Protein AF-A0A8H4NNZ1-F1 (afdb_monomer_lite)

InterPro domains:
  IPR060487 Spore killer, N-terminal domain [PF27653] (53-178)

Foldseek 3Di:
DVVVVVVVVVVVVVVVVVVVVVVVVVVVVVVVVVVVVVVVVVVVVCQQAFFAFPVRLLVLLVPQQVVLAAADDPPVQADPDDDDDCVLEPDPPDDDDPVCVVVVVCVLVVLCVVQDPRPDRDHGGSNVSNVNSVVLNVDHHRDPVNVVVSCCSRPVVSQQRVQCVQCVGVSSCVVVVQANHKDFDQDPVVVPVVDPDDPDDPPNPYPSDRWIWRAHPDPDRDTDTPD

Structure (mmCIF, N/CA/C/O backbone):
data_AF-A0A8H4NNZ1-F1
#
_entry.id   AF-A0A8H4NNZ1-F1
#
loop_
_atom_site.group_PDB
_atom_site.id
_atom_site.type_symbol
_atom_site.label_atom_id
_atom_site.label_alt_id
_atom_site.label_comp_id
_atom_site.label_asym_id
_atom_site.label_entity_id
_atom_site.label_seq_id
_atom_site.pdbx_PDB_ins_code
_atom_site.Cartn_x
_atom_site.Cartn_y
_atom_site.Cartn_z
_atom_site.occupancy
_atom_site.B_iso_or_equiv
_atom_site.auth_seq_id
_atom_site.auth_comp_id
_atom_site.auth_asym_id
_atom_site.auth_atom_id
_atom_site.pdbx_PDB_model_num
ATOM 1 N N . MET A 1 1 ? -44.388 11.671 68.542 1.00 62.34 1 MET A N 1
ATOM 2 C CA . MET A 1 1 ? -43.005 11.133 68.581 1.00 62.34 1 MET A CA 1
ATOM 3 C C . MET A 1 1 ? -42.797 9.925 67.666 1.00 62.34 1 MET A C 1
ATOM 5 O O . MET A 1 1 ? -41.890 9.982 66.852 1.00 62.34 1 MET A O 1
ATOM 9 N N . ALA A 1 2 ? -43.616 8.864 67.729 1.00 74.56 2 ALA A N 1
ATOM 10 C CA . ALA A 1 2 ? -43.420 7.666 66.891 1.00 74.56 2 ALA A CA 1
ATOM 11 C C . ALA A 1 2 ? -43.618 7.892 65.373 1.00 74.56 2 ALA A C 1
ATOM 13 O O . ALA A 1 2 ? -42.898 7.308 64.572 1.00 74.56 2 ALA A O 1
ATOM 14 N N . GLN A 1 3 ? -44.560 8.755 64.972 1.00 76.25 3 GLN A N 1
ATOM 15 C CA . GLN A 1 3 ? -44.782 9.088 63.555 1.00 76.25 3 GLN A CA 1
ATOM 16 C C . GLN A 1 3 ? -43.653 9.936 62.952 1.00 76.25 3 GLN A C 1
ATOM 18 O O . GLN A 1 3 ? -43.267 9.691 61.819 1.00 76.25 3 GLN A O 1
ATOM 23 N N . LEU A 1 4 ? -43.083 10.867 63.726 1.00 81.50 4 LEU A N 1
ATOM 24 C CA . LEU A 1 4 ? -41.976 11.719 63.278 1.00 81.50 4 LEU A CA 1
ATOM 25 C C . LEU A 1 4 ? -40.718 10.883 62.977 1.00 81.50 4 LEU A C 1
ATOM 27 O O . LEU A 1 4 ? -40.159 10.993 61.895 1.00 81.50 4 LEU A O 1
ATOM 31 N N . LYS A 1 5 ? -40.372 9.945 63.874 1.00 84.94 5 LYS A N 1
ATOM 32 C CA . LYS A 1 5 ? -39.265 8.994 63.665 1.00 84.94 5 LYS A CA 1
ATOM 33 C C . LYS A 1 5 ? -39.445 8.119 62.421 1.00 84.94 5 LYS A C 1
ATOM 35 O O . LYS A 1 5 ? -38.474 7.812 61.746 1.00 84.94 5 LYS A O 1
ATOM 40 N N . ARG A 1 6 ? -40.685 7.716 62.114 1.00 88.00 6 ARG A N 1
ATOM 41 C CA . ARG A 1 6 ? -40.997 6.938 60.904 1.00 88.00 6 ARG A CA 1
ATOM 42 C C . ARG A 1 6 ? -40.810 7.744 59.622 1.00 88.00 6 ARG A C 1
ATOM 44 O O . ARG A 1 6 ? -40.398 7.159 58.631 1.00 88.00 6 ARG A O 1
ATOM 51 N N . MET A 1 7 ? -41.127 9.040 59.632 1.00 87.12 7 MET A N 1
ATOM 52 C CA . MET A 1 7 ? -40.908 9.906 58.468 1.00 87.12 7 MET A CA 1
ATOM 53 C C . MET A 1 7 ? -39.417 10.150 58.229 1.00 87.12 7 MET A C 1
ATOM 55 O O . MET A 1 7 ? -38.971 9.963 57.106 1.00 87.12 7 MET A O 1
ATOM 59 N N . GLU A 1 8 ? -38.645 10.456 59.276 1.00 89.62 8 GLU A N 1
ATOM 60 C CA . GLU A 1 8 ? -37.183 10.636 59.177 1.00 89.62 8 GLU A CA 1
ATOM 61 C C . GLU A 1 8 ? -36.482 9.372 58.648 1.00 89.62 8 GLU A C 1
ATOM 63 O O . GLU A 1 8 ? -35.567 9.439 57.829 1.00 89.62 8 GLU A O 1
ATOM 68 N N . GLU A 1 9 ? -36.927 8.190 59.085 1.00 90.50 9 GLU A N 1
ATOM 69 C CA . GLU A 1 9 ? -36.387 6.916 58.608 1.00 90.50 9 GLU A CA 1
ATOM 70 C C . GLU A 1 9 ? -36.751 6.637 57.140 1.00 90.50 9 GLU A C 1
ATOM 72 O O . GLU A 1 9 ? -35.919 6.127 56.388 1.00 90.50 9 GLU A O 1
ATOM 77 N N . LEU A 1 10 ? -37.961 7.015 56.713 1.00 92.62 10 LEU A N 1
ATOM 78 C CA . LEU A 1 10 ? -38.398 6.938 55.316 1.00 92.62 10 LEU A CA 1
ATOM 79 C C . LEU A 1 10 ? -37.613 7.893 54.415 1.00 92.62 10 LEU A C 1
ATOM 81 O O . LEU A 1 10 ? -37.194 7.480 53.338 1.00 92.62 10 LEU A O 1
ATOM 85 N N . GLU A 1 11 ? -37.386 9.133 54.852 1.00 91.94 11 GLU A N 1
ATOM 86 C CA . GLU A 1 11 ? -36.584 10.125 54.125 1.00 91.94 11 GLU A CA 1
ATOM 87 C C . GLU A 1 11 ? -35.143 9.646 53.943 1.00 91.94 11 GLU A C 1
ATOM 89 O O . GLU A 1 11 ? -34.623 9.682 52.828 1.00 91.94 11 GLU A O 1
ATOM 94 N N . ARG A 1 12 ? -34.526 9.095 54.998 1.00 93.19 12 ARG A N 1
ATOM 95 C CA . ARG A 1 12 ? -33.187 8.497 54.906 1.00 93.19 12 ARG A CA 1
ATOM 96 C C . ARG A 1 12 ? -33.148 7.350 53.894 1.00 93.19 12 ARG A C 1
ATOM 98 O O . ARG A 1 12 ? -32.236 7.290 53.075 1.00 93.19 12 ARG A O 1
ATOM 105 N N . LEU A 1 13 ? -34.134 6.450 53.927 1.00 94.94 13 LEU A N 1
ATOM 106 C CA . LEU A 1 13 ? -34.215 5.331 52.981 1.00 94.94 13 LEU A CA 1
ATOM 107 C C . LEU A 1 13 ? -34.396 5.802 51.533 1.00 94.94 13 LEU A C 1
ATOM 109 O O . LEU A 1 13 ? -33.832 5.195 50.622 1.00 94.94 13 LEU A O 1
ATOM 113 N N . LEU A 1 14 ? -35.165 6.872 51.319 1.00 94.31 14 LEU A N 1
ATOM 114 C CA . LEU A 1 14 ? -35.371 7.482 50.005 1.00 94.31 14 LEU A CA 1
ATOM 115 C C . LEU A 1 14 ? -34.070 8.089 49.476 1.00 94.31 14 LEU A C 1
ATOM 117 O O . LEU A 1 14 ? -33.679 7.795 48.351 1.00 94.31 14 LEU A O 1
ATOM 121 N N . GLN A 1 15 ? -33.352 8.833 50.318 1.00 94.25 15 GLN A N 1
ATOM 122 C CA . GLN A 1 15 ? -32.069 9.438 49.967 1.00 94.25 15 GLN A CA 1
ATOM 123 C C . GLN A 1 15 ? -30.987 8.382 49.680 1.00 94.25 15 GLN A C 1
ATOM 125 O O . GLN A 1 15 ? -30.232 8.503 48.719 1.00 94.25 15 GLN A O 1
ATOM 130 N N . GLU A 1 16 ? -30.932 7.300 50.462 1.00 94.75 16 GLU A N 1
ATOM 131 C CA . GLU A 1 16 ? -30.039 6.163 50.198 1.00 94.75 16 GLU A CA 1
ATOM 132 C C . GLU A 1 16 ? -30.413 5.402 48.916 1.00 94.75 16 GLU A C 1
ATOM 134 O O . GLU A 1 16 ? -29.547 4.818 48.261 1.00 94.75 16 GLU A O 1
ATOM 139 N N . ALA A 1 17 ? -31.698 5.341 48.561 1.00 94.00 17 ALA A N 1
ATOM 140 C CA . ALA A 1 17 ? -32.145 4.738 47.309 1.00 94.00 17 ALA A CA 1
ATOM 141 C C . ALA A 1 17 ? -31.792 5.616 46.100 1.00 94.00 17 ALA A C 1
ATOM 143 O O . ALA A 1 17 ? -31.314 5.084 45.100 1.00 94.00 17 ALA A O 1
ATOM 144 N N . GLU A 1 18 ? -31.966 6.934 46.211 1.00 95.38 18 GLU A N 1
ATOM 145 C CA . GLU A 1 18 ? -31.607 7.913 45.180 1.00 95.38 18 GLU A CA 1
ATOM 146 C C . GLU A 1 18 ? -30.095 7.932 44.941 1.00 95.38 18 GLU A C 1
ATOM 148 O O . GLU A 1 18 ? -29.649 7.732 43.816 1.00 95.38 18 GLU A O 1
ATOM 153 N N . GLN A 1 19 ? -29.295 7.997 46.008 1.00 95.00 19 GLN A N 1
ATOM 154 C CA . GLN A 1 19 ? -27.837 7.923 45.909 1.00 95.00 19 GLN A CA 1
ATOM 155 C C . GLN A 1 19 ? -27.373 6.620 45.241 1.00 95.00 19 GLN A C 1
ATOM 157 O O . GLN A 1 19 ? -26.496 6.636 44.379 1.00 95.00 19 GLN A O 1
ATOM 162 N N . ARG A 1 20 ? -27.985 5.478 45.589 1.00 95.38 20 ARG A N 1
ATOM 163 C CA . ARG A 1 20 ? -27.682 4.195 44.935 1.00 95.38 20 ARG A CA 1
ATOM 164 C C . ARG A 1 20 ? -28.091 4.176 43.465 1.00 95.38 20 ARG A C 1
ATOM 166 O O . ARG A 1 20 ? -27.389 3.559 42.668 1.00 95.38 20 ARG A O 1
ATOM 173 N N . ALA A 1 21 ? -29.206 4.810 43.107 1.00 95.19 21 ALA A N 1
ATOM 174 C CA . ALA A 1 21 ? -29.643 4.921 41.721 1.00 95.19 21 ALA A CA 1
ATOM 175 C C . ALA A 1 21 ? -28.675 5.791 40.904 1.00 95.19 21 ALA A C 1
ATOM 177 O O . ALA A 1 21 ? -28.249 5.366 39.831 1.00 95.19 21 ALA A O 1
ATOM 178 N N . ASP A 1 22 ? -28.250 6.932 41.447 1.00 95.94 22 ASP A N 1
ATOM 179 C CA . ASP A 1 22 ? -27.272 7.828 40.825 1.00 95.94 22 ASP A CA 1
ATOM 180 C C . ASP A 1 22 ? -25.898 7.169 40.673 1.00 95.94 22 ASP A C 1
ATOM 182 O O . ASP A 1 22 ? -25.243 7.294 39.636 1.00 95.94 22 ASP A O 1
ATOM 186 N N . ASP A 1 23 ? -25.445 6.429 41.686 1.00 95.88 23 ASP A N 1
ATOM 187 C CA . ASP A 1 23 ? -24.186 5.686 41.629 1.00 95.88 23 ASP A CA 1
ATOM 188 C C . ASP A 1 23 ? -24.254 4.536 40.617 1.00 95.88 23 ASP A C 1
ATOM 190 O O . ASP A 1 23 ? -23.310 4.337 39.849 1.00 95.88 23 ASP A O 1
ATOM 194 N N . ALA A 1 24 ? -25.382 3.822 40.549 1.00 96.00 24 ALA A N 1
ATOM 195 C CA . ALA A 1 24 ? -25.611 2.788 39.543 1.00 96.00 24 ALA A CA 1
ATOM 196 C C . ALA A 1 24 ? -25.691 3.370 38.122 1.00 96.00 24 ALA A C 1
ATOM 198 O O . ALA A 1 24 ? -25.200 2.752 37.175 1.00 96.00 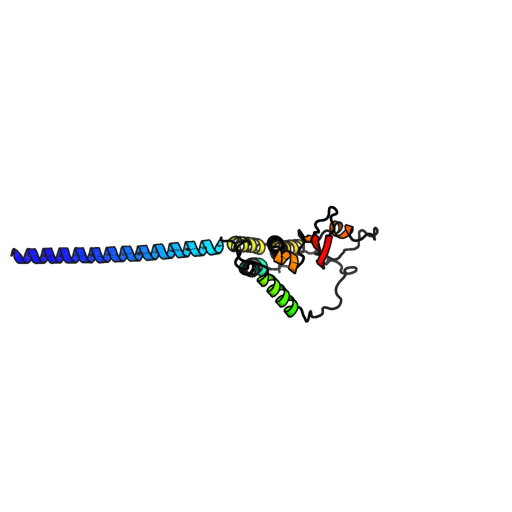24 ALA A O 1
ATOM 199 N N . GLU A 1 25 ? -26.276 4.555 37.947 1.00 96.00 25 GLU A N 1
ATOM 200 C CA . GLU A 1 25 ? -26.326 5.231 36.651 1.00 96.00 25 GLU A CA 1
ATOM 201 C C . GLU A 1 25 ? -24.945 5.724 36.219 1.00 96.00 25 GLU A C 1
ATOM 203 O O . GLU A 1 25 ? -24.513 5.443 35.100 1.00 96.00 25 GLU A O 1
ATOM 208 N N . ARG A 1 26 ? -24.185 6.347 37.129 1.00 96.12 26 ARG A N 1
ATOM 209 C CA . ARG A 1 26 ? -22.787 6.727 36.880 1.00 96.12 26 ARG A CA 1
ATOM 210 C C . ARG A 1 26 ? -21.917 5.521 36.545 1.00 96.12 26 ARG A C 1
ATOM 212 O O . ARG A 1 26 ? -21.098 5.600 35.629 1.00 96.12 26 ARG A O 1
ATOM 219 N N . ALA A 1 27 ? -22.085 4.403 37.250 1.00 96.25 27 ALA A N 1
ATOM 220 C CA . ALA A 1 27 ? -21.366 3.167 36.958 1.00 96.25 27 ALA A CA 1
ATOM 221 C C . ALA A 1 27 ? -21.691 2.652 35.548 1.00 96.25 27 ALA A C 1
ATOM 223 O O . ALA A 1 27 ? -20.768 2.398 34.773 1.00 96.25 27 ALA A O 1
ATOM 224 N N . ARG A 1 28 ? -22.979 2.599 35.177 1.00 95.94 28 ARG A N 1
ATOM 225 C CA . ARG A 1 28 ? -23.428 2.193 33.834 1.00 95.94 28 ARG A CA 1
ATOM 226 C C . ARG A 1 28 ? -22.914 3.124 32.738 1.00 95.94 28 ARG A C 1
ATOM 228 O O . ARG A 1 28 ? -22.474 2.651 31.692 1.00 95.94 28 ARG A O 1
ATOM 235 N N . GLN A 1 29 ? -22.922 4.437 32.961 1.00 96.31 29 GLN A N 1
ATOM 236 C CA . GLN A 1 29 ? -22.398 5.403 31.995 1.00 96.31 29 GLN A CA 1
ATOM 237 C C . GLN A 1 29 ? -20.880 5.263 31.815 1.00 96.31 29 GLN A C 1
ATOM 239 O O . GLN A 1 29 ? -20.388 5.273 30.686 1.00 96.31 29 GLN A O 1
ATOM 244 N N . ASN A 1 30 ? -20.137 5.080 32.908 1.00 96.56 30 ASN A N 1
ATOM 245 C CA . ASN A 1 30 ? -18.695 4.838 32.857 1.00 96.56 30 ASN A CA 1
ATOM 246 C C . ASN A 1 30 ? -18.355 3.521 32.149 1.00 96.56 30 ASN A C 1
ATOM 248 O O . ASN A 1 30 ? -17.378 3.466 31.403 1.00 96.56 30 ASN A O 1
ATOM 252 N N . GLU A 1 31 ? -19.147 2.471 32.366 1.00 96.50 31 GLU A N 1
ATOM 253 C CA . GLU A 1 31 ? -18.990 1.185 31.688 1.00 96.50 31 GLU A CA 1
ATOM 254 C C . GLU A 1 31 ? -19.243 1.309 30.182 1.00 96.50 31 GLU A C 1
ATOM 256 O O . GLU A 1 31 ? -18.395 0.893 29.395 1.00 96.50 31 GLU A O 1
ATOM 261 N N . ARG A 1 32 ? -20.327 1.983 29.770 1.00 96.50 32 ARG A N 1
ATOM 262 C CA . ARG A 1 32 ? -20.604 2.269 28.350 1.00 96.50 32 ARG A CA 1
ATOM 263 C C . ARG A 1 32 ? -19.465 3.035 27.685 1.00 96.50 32 ARG A C 1
ATOM 265 O O . ARG A 1 32 ? -18.983 2.612 26.643 1.00 96.50 32 ARG A O 1
ATOM 272 N N . GLN A 1 33 ? -18.965 4.098 28.318 1.00 96.81 33 GLN A N 1
ATOM 273 C CA . GLN A 1 33 ? -17.831 4.856 27.776 1.00 96.81 33 GLN A CA 1
ATOM 274 C C . GLN A 1 33 ? -16.554 4.016 27.657 1.00 96.81 33 GLN A C 1
ATOM 276 O O . GLN A 1 33 ? -15.746 4.241 26.757 1.00 96.81 33 GLN A O 1
ATOM 281 N N . ARG A 1 34 ? -16.318 3.079 28.583 1.00 96.38 34 ARG A N 1
ATOM 282 C CA . ARG A 1 34 ? -15.171 2.164 28.496 1.00 96.38 34 ARG A CA 1
ATOM 283 C C . ARG A 1 34 ? -15.343 1.187 27.339 1.00 96.38 34 ARG A C 1
ATOM 285 O O . ARG A 1 34 ? -14.410 1.066 26.552 1.00 96.38 34 ARG A O 1
ATOM 292 N N . ALA A 1 35 ? -16.521 0.580 27.210 1.00 96.75 35 ALA A N 1
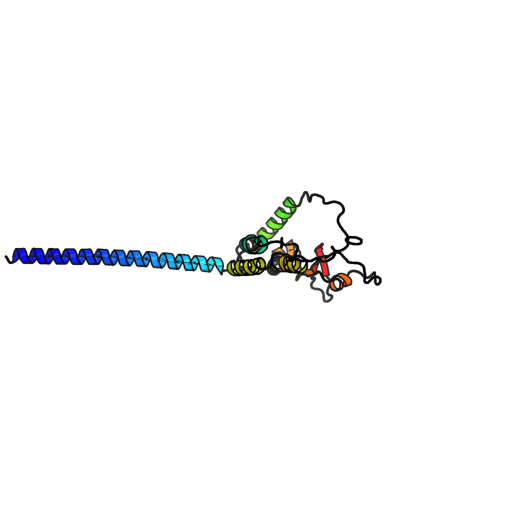ATOM 293 C CA . ALA A 1 35 ? -16.843 -0.334 26.121 1.00 96.75 35 ALA A CA 1
ATOM 294 C C . ALA A 1 35 ? -16.725 0.350 24.749 1.00 96.75 35 ALA A C 1
ATOM 296 O O . ALA A 1 35 ? -16.075 -0.184 23.859 1.00 96.75 35 ALA A O 1
ATOM 297 N N . GLU A 1 36 ? -17.245 1.572 24.599 1.00 96.94 36 GLU A N 1
ATOM 298 C CA . GLU A 1 36 ? -17.119 2.356 23.362 1.00 96.94 36 GLU A CA 1
ATOM 299 C C . GLU A 1 36 ? -15.655 2.651 23.011 1.00 96.94 36 GLU A C 1
ATOM 301 O O . GLU A 1 36 ? -15.244 2.492 21.864 1.00 96.94 36 GLU A O 1
ATOM 306 N N . ARG A 1 37 ? -14.832 3.050 23.991 1.00 96.75 37 ARG A N 1
ATOM 307 C CA . ARG A 1 37 ? -13.397 3.295 23.757 1.00 96.75 37 ARG A CA 1
ATOM 308 C C . ARG A 1 37 ? -12.649 2.022 23.387 1.00 96.75 37 ARG A C 1
ATOM 310 O O . ARG A 1 37 ? -11.712 2.081 22.595 1.00 96.75 37 ARG A O 1
ATOM 317 N N . GLU A 1 38 ? -13.002 0.899 23.998 1.00 96.56 38 GLU A N 1
ATOM 318 C CA . GLU A 1 38 ? -12.400 -0.394 23.691 1.00 96.56 38 GLU A CA 1
ATOM 319 C C . GLU A 1 38 ? -12.788 -0.859 22.288 1.00 96.56 38 GLU A C 1
ATOM 321 O O . GLU A 1 38 ? -11.907 -1.225 21.513 1.00 96.56 38 GLU A O 1
ATOM 326 N N . GLN A 1 39 ? -14.062 -0.719 21.918 1.00 96.56 39 GLN A N 1
ATOM 327 C CA . GLN A 1 39 ? -14.547 -0.999 20.572 1.00 96.56 39 GLN A CA 1
ATOM 328 C C . GLN A 1 39 ? -13.844 -0.124 19.526 1.00 96.56 39 GLN A C 1
ATOM 330 O O . GLN A 1 39 ? -13.292 -0.652 18.568 1.00 96.56 39 GLN A O 1
ATOM 335 N N . GLN A 1 40 ? -13.757 1.193 19.741 1.00 96.56 40 GLN A N 1
ATOM 336 C CA . GLN A 1 40 ? -13.045 2.097 18.827 1.00 96.56 40 GLN A CA 1
ATOM 337 C C . GLN A 1 40 ? -11.564 1.729 18.674 1.00 96.56 40 GLN A C 1
ATOM 339 O O . GLN A 1 40 ? -10.999 1.831 17.586 1.00 96.56 40 GLN A O 1
ATOM 344 N N . ARG A 1 41 ? -10.908 1.303 19.762 1.00 95.81 41 ARG A N 1
ATOM 345 C CA . ARG A 1 41 ? -9.516 0.831 19.706 1.00 95.81 41 ARG A CA 1
ATOM 346 C C . ARG A 1 41 ? -9.393 -0.471 18.924 1.00 95.81 41 ARG A C 1
ATOM 348 O O . ARG A 1 41 ? -8.433 -0.610 18.172 1.00 95.81 41 ARG A O 1
ATOM 355 N N . ALA A 1 42 ? -10.333 -1.395 19.106 1.00 96.12 42 ALA A N 1
ATOM 356 C CA . ALA A 1 42 ? -10.365 -2.653 18.375 1.00 96.12 42 ALA A CA 1
ATOM 357 C C . ALA A 1 42 ? -10.568 -2.411 16.872 1.00 96.12 42 ALA A C 1
ATOM 359 O O . ALA A 1 42 ? -9.759 -2.880 16.079 1.00 96.12 42 ALA A O 1
ATOM 360 N N . GLU A 1 43 ? -11.551 -1.590 16.494 1.00 95.81 43 GLU A N 1
ATOM 361 C CA . GLU A 1 43 ? -11.823 -1.211 15.100 1.00 95.81 43 GLU A CA 1
ATOM 362 C C . GLU A 1 43 ? -10.617 -0.505 14.456 1.00 95.81 43 GLU A C 1
ATOM 364 O O . GLU A 1 43 ? -10.220 -0.824 13.336 1.00 95.81 43 GLU A O 1
ATOM 369 N N . ALA A 1 44 ? -9.965 0.418 15.174 1.00 95.00 44 ALA A N 1
ATOM 370 C CA . ALA A 1 44 ? -8.773 1.100 14.671 1.00 95.00 44 ALA A CA 1
ATOM 371 C C . ALA A 1 44 ? -7.581 0.147 14.473 1.00 95.00 44 ALA A C 1
ATOM 373 O O . ALA A 1 44 ? -6.794 0.325 13.540 1.00 95.00 44 ALA A O 1
ATOM 374 N N . LEU A 1 45 ? -7.422 -0.848 15.348 1.00 95.38 45 LEU A N 1
ATOM 375 C CA . LEU A 1 45 ? -6.375 -1.858 15.218 1.00 95.38 45 LEU A CA 1
ATOM 376 C C . LEU A 1 45 ? -6.676 -2.820 14.064 1.00 95.38 45 LEU A C 1
ATOM 378 O O . LEU A 1 45 ? -5.770 -3.167 13.304 1.00 95.38 45 LEU A O 1
ATOM 382 N N . GLU A 1 46 ? -7.936 -3.214 13.904 1.00 95.56 46 GLU A N 1
ATOM 383 C CA . GLU A 1 46 ? -8.396 -4.023 12.779 1.00 95.56 46 GLU A CA 1
ATOM 384 C C . GLU A 1 46 ? -8.135 -3.301 11.454 1.00 95.56 46 GLU A C 1
ATOM 386 O O . GLU A 1 46 ? -7.515 -3.876 10.566 1.00 95.56 46 GLU A O 1
ATOM 391 N N . GLU A 1 47 ? -8.468 -2.013 11.344 1.00 93.94 47 GLU A N 1
ATOM 392 C CA . GLU A 1 47 ? -8.193 -1.206 10.148 1.00 93.94 47 GLU A CA 1
ATOM 393 C C . GLU A 1 47 ? -6.696 -1.149 9.797 1.00 93.94 47 GLU A C 1
ATOM 395 O O . GLU A 1 47 ? -6.320 -1.122 8.624 1.00 93.94 47 GLU A O 1
ATOM 400 N N . GLN A 1 48 ? -5.819 -1.138 10.805 1.00 95.56 48 GLN A N 1
ATOM 401 C CA . GLN A 1 48 ? -4.372 -1.121 10.587 1.00 95.56 48 GLN A CA 1
ATOM 402 C C . GLN A 1 48 ? -3.803 -2.480 10.172 1.00 95.56 48 GLN A C 1
ATOM 404 O O . GLN A 1 48 ? -2.800 -2.523 9.456 1.00 95.56 48 GLN A O 1
ATOM 409 N N . THR A 1 49 ? -4.399 -3.573 10.644 1.00 96.88 49 THR A N 1
ATOM 410 C CA . THR A 1 49 ? -3.826 -4.924 10.544 1.00 96.88 49 THR A CA 1
ATOM 411 C C . THR A 1 49 ? -4.505 -5.801 9.500 1.00 96.88 49 THR A C 1
ATOM 413 O O . THR A 1 49 ? -3.873 -6.735 8.997 1.00 96.88 49 THR A O 1
ATOM 416 N N . ARG A 1 50 ? -5.745 -5.485 9.115 1.00 97.25 50 ARG A N 1
ATOM 417 C CA . ARG A 1 50 ? -6.436 -6.157 8.017 1.00 97.25 50 ARG A CA 1
ATOM 418 C C . ARG A 1 50 ? -5.702 -5.922 6.691 1.00 97.25 50 ARG A C 1
ATOM 420 O O . ARG A 1 50 ? -5.149 -4.836 6.484 1.00 97.25 50 ARG A O 1
ATOM 427 N N . PRO A 1 51 ? -5.708 -6.900 5.775 1.00 98.12 51 PRO A N 1
ATOM 428 C CA . PRO A 1 51 ? -5.205 -6.696 4.425 1.00 98.12 51 PRO A CA 1
ATOM 429 C C . PRO A 1 51 ? -5.915 -5.538 3.712 1.00 98.12 51 PRO A C 1
ATOM 431 O O . PRO A 1 51 ? -7.083 -5.225 3.979 1.00 98.12 51 PRO A O 1
ATOM 434 N N . THR A 1 52 ? -5.203 -4.903 2.790 1.00 98.31 52 THR A N 1
ATOM 435 C CA . THR A 1 52 ? -5.716 -3.761 2.030 1.00 98.31 52 THR A CA 1
ATOM 436 C C . THR A 1 52 ? -6.311 -4.203 0.696 1.00 98.31 52 THR A C 1
ATOM 438 O O . THR A 1 52 ? -5.927 -5.226 0.123 1.00 98.31 52 THR A O 1
ATOM 441 N N . THR A 1 53 ? -7.287 -3.437 0.210 1.00 97.50 53 THR A N 1
ATOM 442 C CA . THR A 1 53 ? -7.717 -3.474 -1.199 1.00 97.50 53 THR A CA 1
ATOM 443 C C . THR A 1 53 ? -6.637 -2.892 -2.105 1.00 97.50 53 THR A C 1
ATOM 445 O O . THR A 1 53 ? -5.740 -2.203 -1.624 1.00 97.50 53 THR A O 1
ATOM 448 N N . LEU A 1 54 ? -6.736 -3.085 -3.425 1.00 96.56 54 LEU A N 1
ATOM 449 C CA . LEU A 1 54 ? -5.771 -2.512 -4.375 1.00 96.56 54 LEU A CA 1
ATOM 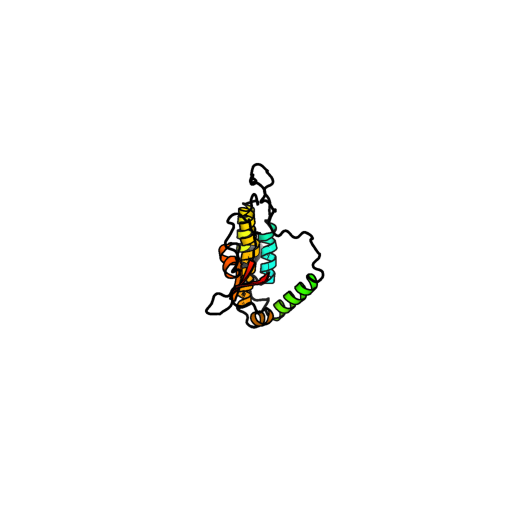450 C C . LEU A 1 54 ? -5.613 -0.990 -4.202 1.00 96.56 54 LEU A C 1
ATOM 452 O O . LEU A 1 54 ? -4.499 -0.471 -4.164 1.00 96.56 54 LEU A O 1
ATOM 456 N N . ASN A 1 55 ? -6.726 -0.269 -4.053 1.00 96.44 55 ASN A N 1
ATOM 457 C CA . ASN A 1 55 ? -6.708 1.189 -3.927 1.00 96.44 55 ASN A CA 1
ATOM 458 C C . ASN A 1 55 ? -6.132 1.641 -2.583 1.00 96.44 55 ASN A C 1
ATOM 460 O O . ASN A 1 55 ? -5.287 2.536 -2.540 1.00 96.44 55 ASN A O 1
ATOM 464 N N . GLU A 1 56 ? -6.554 1.009 -1.486 1.00 97.56 56 GLU A N 1
ATOM 465 C CA . GLU A 1 56 ? -5.980 1.280 -0.166 1.00 97.56 56 GLU A CA 1
ATOM 466 C C . GLU A 1 56 ? -4.482 0.963 -0.137 1.00 97.56 56 GLU A C 1
ATOM 468 O O . GLU A 1 56 ? -3.725 1.719 0.467 1.00 97.56 56 GLU A O 1
ATOM 473 N N . TYR A 1 57 ? -4.052 -0.107 -0.811 1.00 97.94 57 TYR A N 1
ATOM 474 C CA . TYR A 1 57 ? -2.658 -0.523 -0.894 1.00 97.94 57 TYR A CA 1
ATOM 475 C C . TYR A 1 57 ? -1.795 0.499 -1.626 1.00 97.94 57 TYR A C 1
ATOM 477 O O . TYR A 1 57 ? -0.777 0.931 -1.090 1.00 97.94 57 TYR A O 1
ATOM 485 N N . ILE A 1 58 ? -2.218 0.942 -2.816 1.00 96.69 58 ILE A N 1
ATOM 486 C CA . ILE A 1 58 ? -1.505 1.966 -3.596 1.00 96.69 58 ILE A CA 1
ATOM 487 C C . ILE A 1 58 ? -1.380 3.253 -2.771 1.00 96.69 58 ILE A C 1
ATOM 489 O O . ILE A 1 58 ? -0.286 3.801 -2.616 1.00 96.69 58 ILE A O 1
ATOM 493 N N . ILE A 1 59 ? -2.484 3.706 -2.167 1.00 97.69 59 ILE A N 1
ATOM 494 C CA . ILE A 1 59 ? -2.490 4.891 -1.299 1.00 97.69 59 ILE A CA 1
ATOM 495 C C . ILE A 1 59 ? -1.553 4.698 -0.099 1.00 97.69 59 ILE A C 1
ATOM 497 O O . ILE A 1 59 ? -0.800 5.612 0.250 1.00 97.69 59 ILE A O 1
ATOM 501 N N . ALA A 1 60 ? -1.577 3.528 0.540 1.00 98.00 60 ALA A N 1
ATOM 502 C CA . ALA A 1 60 ? -0.729 3.210 1.681 1.00 98.00 60 ALA A CA 1
ATOM 503 C C . ALA A 1 60 ? 0.760 3.147 1.298 1.00 98.00 60 ALA A C 1
ATOM 505 O O . ALA A 1 60 ? 1.581 3.691 2.037 1.00 98.00 60 ALA A O 1
ATOM 506 N N . CYS A 1 61 ? 1.116 2.586 0.139 1.00 98.06 61 CYS A N 1
ATOM 507 C CA . CYS A 1 61 ? 2.485 2.586 -0.381 1.00 98.06 61 CYS A CA 1
ATOM 508 C C . CYS A 1 61 ? 2.998 4.017 -0.567 1.00 98.06 61 CYS A C 1
ATOM 510 O O . CYS A 1 61 ? 4.066 4.367 -0.059 1.00 98.06 61 CYS A O 1
ATOM 512 N N . HIS A 1 62 ? 2.206 4.890 -1.196 1.00 97.12 62 HIS A N 1
ATOM 513 C CA . HIS A 1 62 ? 2.579 6.297 -1.347 1.00 97.12 62 HIS A CA 1
ATOM 514 C C . HIS A 1 62 ? 2.704 7.020 0.000 1.00 97.12 62 HIS A C 1
ATOM 516 O O . HIS A 1 62 ? 3.695 7.707 0.254 1.00 97.12 62 HIS A O 1
ATOM 522 N N . THR A 1 63 ? 1.714 6.850 0.878 1.00 97.69 63 THR A N 1
ATOM 523 C CA . THR A 1 63 ? 1.608 7.597 2.139 1.00 97.69 63 THR A CA 1
ATOM 524 C C . THR A 1 63 ? 2.664 7.171 3.149 1.00 97.69 63 THR A C 1
ATOM 526 O O . THR A 1 63 ? 3.260 8.025 3.808 1.00 97.69 63 THR A O 1
ATOM 529 N N . PHE A 1 64 ? 2.906 5.869 3.292 1.00 97.81 64 PHE A N 1
ATOM 530 C CA . PHE A 1 64 ? 3.768 5.340 4.343 1.00 97.81 64 PHE A CA 1
ATOM 531 C C . PHE A 1 64 ? 5.191 5.052 3.879 1.00 97.81 64 PHE A C 1
ATOM 533 O O . PHE A 1 64 ? 6.098 5.214 4.689 1.00 97.81 64 PHE A O 1
ATOM 540 N N . VAL A 1 65 ? 5.394 4.664 2.617 1.00 97.31 65 VAL A N 1
ATOM 541 C CA . VAL A 1 65 ? 6.687 4.174 2.116 1.00 97.31 65 VAL A CA 1
ATOM 542 C C . VAL A 1 65 ? 7.349 5.216 1.218 1.00 97.31 65 VAL A C 1
ATOM 544 O O . VAL A 1 65 ? 8.391 5.761 1.578 1.00 97.31 65 VAL A O 1
ATOM 547 N N . PHE A 1 66 ? 6.729 5.559 0.087 1.00 96.62 66 PHE A N 1
ATOM 548 C CA . PHE A 1 66 ? 7.335 6.449 -0.909 1.00 96.62 66 PHE A CA 1
ATOM 549 C C . PHE A 1 66 ? 7.555 7.873 -0.375 1.00 96.62 66 PHE A C 1
ATOM 551 O O . PHE A 1 66 ? 8.581 8.492 -0.646 1.00 96.62 66 PHE A O 1
ATOM 558 N N . SER A 1 67 ? 6.640 8.381 0.460 1.00 97.06 67 SER A N 1
ATOM 559 C CA . SER A 1 67 ? 6.771 9.698 1.108 1.00 97.06 67 SER A CA 1
ATOM 560 C C . SER A 1 67 ? 8.004 9.835 2.014 1.00 97.06 67 SER A C 1
ATOM 562 O O . SER A 1 67 ? 8.344 10.944 2.421 1.00 97.06 67 SER A O 1
ATOM 564 N N . LYS A 1 68 ? 8.673 8.721 2.348 1.00 96.75 68 LYS A N 1
ATOM 565 C CA . LYS A 1 68 ? 9.898 8.685 3.159 1.00 96.75 68 LYS A CA 1
ATOM 566 C C . LYS A 1 68 ? 11.169 8.875 2.339 1.00 96.75 68 LYS A C 1
ATOM 568 O O . LYS A 1 68 ? 12.257 8.771 2.902 1.00 96.75 68 LYS A O 1
ATOM 573 N N . PHE A 1 69 ? 11.047 9.163 1.042 1.00 95.94 69 PHE A N 1
ATOM 574 C CA . PHE A 1 69 ? 12.178 9.564 0.217 1.00 95.94 69 PHE A CA 1
ATOM 575 C C . PHE A 1 69 ? 12.875 10.779 0.836 1.00 95.94 69 PHE A C 1
ATOM 577 O O . PHE A 1 69 ? 12.284 11.846 1.000 1.00 95.94 69 PHE A O 1
ATOM 584 N N . SER A 1 70 ? 14.147 10.613 1.173 1.00 95.62 70 SER A N 1
ATOM 585 C CA . SER A 1 70 ? 14.991 11.681 1.699 1.00 95.62 70 SER A CA 1
ATOM 586 C C . SER A 1 70 ? 16.411 11.475 1.203 1.00 95.62 70 SER A C 1
ATOM 588 O O . SER A 1 70 ? 16.847 10.334 1.058 1.00 95.62 70 SER A O 1
ATOM 590 N N . ILE A 1 71 ? 17.115 12.568 0.937 1.00 94.12 71 ILE A N 1
ATOM 591 C CA . ILE A 1 71 ? 18.512 12.554 0.497 1.00 94.12 71 ILE A CA 1
ATOM 592 C C . ILE A 1 71 ? 19.423 12.989 1.643 1.00 94.12 71 ILE A C 1
ATOM 594 O O . ILE A 1 71 ? 19.030 13.816 2.467 1.00 94.12 71 ILE A O 1
ATOM 598 N N . GLU A 1 72 ? 20.638 12.451 1.686 1.00 93.69 72 GLU A N 1
ATOM 599 C CA . GLU A 1 72 ? 21.691 12.985 2.548 1.00 93.69 72 GLU A CA 1
ATOM 600 C C . GLU A 1 72 ? 22.134 14.354 2.017 1.00 93.69 72 GLU A C 1
ATOM 602 O O . GLU A 1 72 ? 22.362 14.535 0.820 1.00 93.69 72 GLU A O 1
ATOM 607 N N . THR A 1 73 ? 22.231 15.331 2.914 1.00 92.00 73 THR A N 1
ATOM 608 C CA . THR A 1 73 ? 22.551 16.722 2.566 1.00 92.00 73 THR A CA 1
ATOM 609 C C . THR A 1 73 ? 23.946 17.134 3.014 1.00 92.00 73 THR A C 1
ATOM 611 O O . THR A 1 73 ? 24.470 18.108 2.476 1.00 92.00 73 THR A O 1
ATOM 614 N N . ASP A 1 74 ? 24.571 16.405 3.946 1.00 90.56 74 ASP A N 1
ATOM 615 C CA . ASP A 1 74 ? 25.964 16.616 4.329 1.00 90.56 74 ASP A CA 1
ATOM 616 C C . ASP A 1 74 ? 26.904 16.011 3.268 1.00 90.56 74 ASP A C 1
ATOM 618 O O . ASP A 1 74 ? 27.028 14.784 3.171 1.00 90.56 74 ASP A O 1
ATOM 622 N N . PRO A 1 75 ? 27.664 16.835 2.520 1.00 84.69 75 PRO A N 1
ATOM 623 C CA . PRO A 1 75 ? 28.595 16.346 1.504 1.00 84.69 75 PRO A CA 1
ATOM 624 C C . PRO A 1 75 ? 29.699 15.430 2.057 1.00 84.69 75 PRO A C 1
ATOM 626 O O . PRO A 1 75 ? 30.379 14.731 1.304 1.00 84.69 75 PRO A O 1
ATOM 629 N N . LYS A 1 76 ? 29.940 15.445 3.375 1.00 86.38 76 LYS A N 1
ATOM 630 C CA . LYS A 1 76 ? 30.907 14.551 4.025 1.00 86.38 76 LYS A CA 1
ATOM 631 C C . LYS A 1 76 ? 30.394 13.119 4.147 1.00 86.38 76 LYS A C 1
ATOM 633 O O . LYS A 1 76 ? 31.230 12.221 4.253 1.00 86.38 76 LYS A O 1
ATOM 638 N N . LEU A 1 77 ? 29.075 12.934 4.147 1.00 83.06 77 LEU A N 1
ATOM 639 C CA . LEU A 1 77 ? 28.389 11.650 4.299 1.00 83.06 77 LEU A CA 1
ATOM 640 C C . LEU A 1 77 ? 27.913 11.074 2.958 1.00 83.06 77 LEU A C 1
ATOM 642 O O . LEU A 1 77 ? 27.629 9.884 2.875 1.00 83.06 77 LEU A O 1
ATOM 646 N N . THR A 1 78 ? 27.886 11.886 1.898 1.00 81.81 78 THR A N 1
ATOM 647 C CA . THR A 1 78 ? 27.598 11.431 0.531 1.00 81.81 78 THR A CA 1
ATOM 648 C C . THR A 1 78 ? 28.781 10.706 -0.108 1.00 81.81 78 THR A C 1
ATOM 650 O O . THR A 1 78 ? 29.946 10.969 0.218 1.00 81.81 78 THR A O 1
ATOM 653 N N . SER A 1 79 ? 28.500 9.845 -1.089 1.00 73.12 79 SER A N 1
ATOM 654 C CA . SER A 1 79 ? 29.541 9.212 -1.898 1.00 73.12 79 SER A CA 1
ATOM 655 C C . SER A 1 79 ? 30.451 10.256 -2.557 1.00 73.12 79 SER A C 1
ATOM 657 O O . SER A 1 79 ? 29.995 11.092 -3.334 1.00 73.12 79 SER A O 1
ATOM 659 N N . LYS A 1 80 ? 31.761 10.169 -2.303 1.00 69.88 80 LYS A N 1
ATOM 660 C CA . LYS A 1 80 ? 32.795 10.990 -2.968 1.00 69.88 80 LYS A CA 1
ATOM 661 C C . LYS A 1 80 ? 33.310 10.366 -4.269 1.00 69.88 80 LYS A C 1
ATOM 663 O O . LYS A 1 80 ? 34.374 10.746 -4.756 1.00 69.88 80 LYS A O 1
ATOM 668 N N . GLY A 1 81 ? 32.610 9.351 -4.776 1.00 63.28 81 GLY A N 1
ATOM 669 C CA . GLY A 1 81 ? 32.970 8.666 -6.011 1.00 63.28 81 GLY A CA 1
ATOM 670 C C . GLY A 1 81 ? 32.951 9.627 -7.197 1.00 63.28 81 GLY A C 1
ATOM 671 O O . GLY A 1 81 ? 32.211 10.611 -7.201 1.00 63.28 81 GLY A O 1
ATOM 672 N N . SER A 1 82 ? 33.769 9.345 -8.213 1.00 59.72 82 SER A N 1
ATOM 673 C CA . SER A 1 82 ? 33.601 10.013 -9.503 1.00 59.72 82 SER A CA 1
ATOM 674 C C . SER A 1 82 ? 32.194 9.717 -10.002 1.00 59.72 82 SER A C 1
ATOM 676 O O . SER A 1 82 ? 31.774 8.562 -9.993 1.00 59.72 82 SER A O 1
ATOM 678 N N . ILE A 1 83 ? 31.493 10.748 -10.468 1.00 64.31 83 ILE A N 1
ATOM 679 C CA . ILE A 1 83 ? 30.234 10.572 -11.190 1.00 64.31 83 ILE A CA 1
ATOM 680 C C . ILE A 1 83 ? 30.495 9.580 -12.327 1.00 64.31 83 ILE A C 1
ATOM 682 O O . ILE A 1 83 ? 31.516 9.690 -13.022 1.00 64.31 83 ILE A O 1
ATOM 686 N N . THR A 1 84 ? 29.596 8.609 -12.494 1.00 63.06 84 THR A N 1
ATOM 687 C CA . THR A 1 84 ? 29.642 7.664 -13.609 1.00 63.06 84 THR A CA 1
ATOM 688 C C . THR A 1 84 ? 29.748 8.450 -14.903 1.00 63.06 84 THR A C 1
ATOM 690 O O . THR A 1 84 ? 28.893 9.286 -15.195 1.00 63.06 84 THR A O 1
ATOM 693 N N . ASN A 1 85 ? 30.822 8.225 -15.660 1.00 60.69 85 ASN A N 1
ATOM 694 C CA . ASN A 1 85 ? 31.026 8.933 -16.912 1.00 60.69 85 ASN A CA 1
ATOM 695 C C . ASN A 1 85 ? 29.871 8.572 -17.863 1.00 60.69 85 ASN A C 1
ATOM 697 O O . ASN A 1 85 ? 29.746 7.404 -18.221 1.00 60.69 85 ASN A O 1
ATOM 701 N N . PRO A 1 86 ? 29.022 9.532 -18.276 1.00 63.47 86 PRO A N 1
ATOM 702 C CA . PRO A 1 86 ? 27.917 9.238 -19.180 1.00 63.47 86 PRO A CA 1
ATOM 703 C C . PRO A 1 86 ? 28.395 9.039 -20.622 1.00 63.47 86 PRO A C 1
ATOM 705 O O . PRO A 1 86 ? 27.584 8.727 -21.491 1.00 63.47 86 PRO A O 1
ATOM 708 N N . ARG A 1 87 ? 29.688 9.264 -20.912 1.00 54.75 87 ARG A N 1
ATOM 709 C CA . ARG A 1 87 ? 30.292 8.924 -22.201 1.00 54.75 87 ARG A CA 1
ATOM 710 C C . ARG A 1 87 ? 30.089 7.419 -22.397 1.00 54.75 87 ARG A C 1
ATOM 712 O O . ARG A 1 87 ? 30.494 6.636 -21.550 1.00 54.75 87 ARG A O 1
ATOM 719 N N . ASP A 1 88 ? 29.379 7.075 -23.467 1.00 56.97 88 ASP A N 1
ATOM 720 C CA . ASP A 1 88 ? 28.963 5.718 -23.850 1.00 56.97 88 ASP A CA 1
ATOM 721 C C . ASP A 1 88 ? 27.703 5.156 -23.144 1.00 56.97 88 ASP A C 1
ATOM 723 O O . ASP A 1 88 ? 27.228 4.086 -23.523 1.00 56.97 88 ASP A O 1
ATOM 727 N N . LYS A 1 89 ? 27.055 5.908 -22.231 1.00 60.03 89 LYS A N 1
ATOM 728 C CA . LYS A 1 89 ? 25.684 5.603 -21.767 1.00 60.03 89 LYS A CA 1
ATOM 729 C C . LYS A 1 89 ? 24.638 6.190 -22.728 1.00 60.03 89 LYS A C 1
ATOM 731 O O . LYS A 1 89 ? 24.743 7.333 -23.184 1.00 60.03 89 LYS A O 1
ATOM 736 N N . TRP A 1 90 ? 23.579 5.425 -23.003 1.00 63.41 90 TRP A N 1
ATOM 737 C CA . TRP A 1 90 ? 22.415 5.891 -23.764 1.00 63.41 90 TRP A CA 1
ATOM 738 C C . TRP A 1 90 ? 21.597 6.891 -22.940 1.00 63.41 90 TRP A C 1
ATOM 740 O O . TRP A 1 90 ? 20.632 6.538 -22.271 1.00 63.41 90 TRP A O 1
ATOM 750 N N . CYS A 1 91 ? 21.988 8.162 -22.988 1.00 64.75 91 CYS A N 1
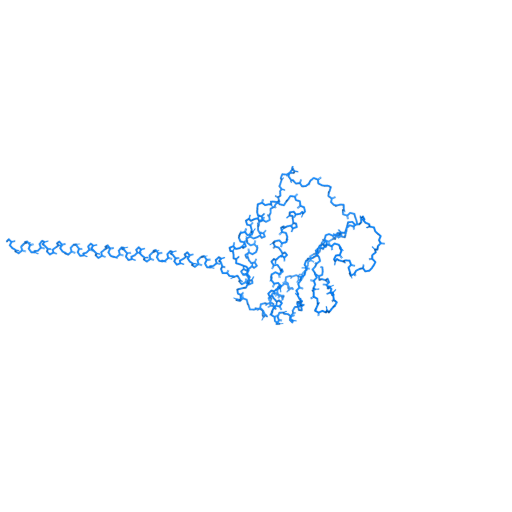ATOM 751 C CA . CYS A 1 91 ? 21.262 9.245 -22.333 1.00 64.75 91 CYS A CA 1
ATOM 752 C C . CYS A 1 91 ? 20.305 9.923 -23.330 1.00 64.75 91 CYS A C 1
ATOM 754 O O . CYS A 1 91 ? 20.757 10.403 -24.381 1.00 64.75 91 CYS A O 1
ATOM 756 N N . PRO A 1 92 ? 18.996 10.029 -23.026 1.00 75.81 92 PRO A N 1
ATOM 757 C CA . PRO A 1 92 ? 18.063 10.779 -23.856 1.00 75.81 92 PRO A CA 1
ATOM 758 C C . PRO A 1 92 ? 18.539 12.224 -24.047 1.00 75.81 92 PRO A C 1
ATOM 760 O O . PRO A 1 92 ? 18.687 12.981 -23.092 1.00 75.81 92 PRO A O 1
ATOM 763 N N . ARG A 1 93 ? 18.759 12.645 -25.300 1.00 80.19 93 ARG A N 1
ATOM 764 C CA . ARG A 1 93 ? 19.184 14.028 -25.606 1.00 80.19 93 ARG A CA 1
ATOM 765 C C . ARG A 1 93 ? 18.052 15.049 -25.475 1.00 80.19 93 ARG A C 1
ATOM 767 O O . ARG A 1 93 ? 18.305 16.251 -25.479 1.00 80.19 93 ARG A O 1
ATOM 774 N N . LYS A 1 94 ? 16.803 14.582 -25.458 1.00 85.81 94 LYS A N 1
ATOM 775 C CA . LYS A 1 94 ? 15.592 15.403 -25.378 1.00 85.81 94 LYS A CA 1
ATOM 776 C C . LYS A 1 94 ? 14.555 14.661 -24.549 1.00 85.81 94 LYS A C 1
ATOM 778 O O . LYS A 1 94 ? 14.207 13.535 -24.891 1.00 85.81 94 LYS A O 1
ATOM 783 N N . LEU A 1 95 ? 14.032 15.320 -23.523 1.00 87.50 95 LEU A N 1
ATOM 784 C CA . LEU A 1 95 ? 12.811 14.894 -22.849 1.00 87.50 95 LEU A CA 1
ATOM 785 C C . LEU A 1 95 ? 11.624 15.441 -23.642 1.00 87.50 95 LEU A C 1
ATOM 787 O O . LEU A 1 95 ? 11.629 16.607 -24.044 1.00 87.50 95 LEU A O 1
ATOM 791 N N . ARG A 1 96 ? 10.634 14.594 -23.921 1.00 88.81 96 ARG A N 1
ATOM 792 C CA . ARG A 1 96 ? 9.399 14.988 -24.604 1.00 88.81 96 ARG A CA 1
ATOM 793 C C . ARG A 1 96 ? 8.210 14.707 -23.691 1.00 88.81 96 ARG A C 1
ATOM 795 O O . ARG A 1 96 ? 8.251 13.712 -22.971 1.00 88.81 96 ARG A O 1
ATOM 802 N N . PRO A 1 97 ? 7.163 15.546 -23.724 1.00 92.25 97 PRO A N 1
ATOM 803 C CA . PRO A 1 97 ? 5.903 15.207 -23.082 1.00 92.25 97 PRO A CA 1
ATOM 804 C C . PRO A 1 97 ? 5.370 13.880 -23.626 1.00 92.25 97 PRO A C 1
ATOM 806 O O . PRO A 1 97 ? 5.522 13.606 -24.818 1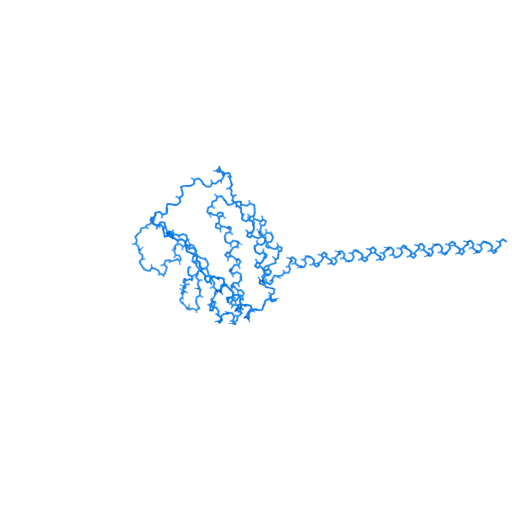.00 92.25 97 PRO A O 1
ATOM 809 N N . TRP A 1 98 ? 4.725 13.099 -22.764 1.00 93.94 98 TRP A N 1
ATOM 810 C CA . TRP A 1 98 ? 3.923 11.943 -23.151 1.00 93.94 98 TRP A CA 1
ATOM 811 C C . TRP A 1 98 ? 2.452 12.391 -23.197 1.00 93.94 98 TRP A C 1
ATOM 813 O O . TRP A 1 98 ? 1.789 12.413 -22.160 1.00 93.94 98 TRP A O 1
ATOM 823 N N . PRO A 1 99 ? 1.958 12.861 -24.359 1.00 94.75 99 PRO A N 1
ATOM 824 C CA . PRO A 1 99 ? 0.722 13.641 -24.428 1.00 94.75 99 PRO A CA 1
ATOM 825 C C . PRO A 1 99 ? -0.535 12.839 -24.076 1.00 94.75 99 PRO A C 1
ATOM 827 O O . PRO A 1 99 ? -1.463 13.398 -23.505 1.00 94.75 99 PRO A O 1
ATOM 830 N N . ASP A 1 100 ? -0.562 11.547 -24.389 1.00 95.31 100 ASP A N 1
ATOM 831 C CA . ASP A 1 100 ? -1.694 10.644 -24.178 1.00 95.31 100 ASP A CA 1
ATOM 832 C C . ASP A 1 100 ? -1.573 9.805 -22.897 1.00 95.31 100 ASP A C 1
ATOM 834 O O . ASP A 1 100 ? -2.407 8.938 -22.647 1.00 95.31 100 ASP A O 1
ATOM 838 N N . PHE A 1 101 ? -0.578 10.078 -22.044 1.00 93.81 101 PHE A N 1
ATOM 839 C CA . PHE A 1 101 ? -0.340 9.311 -20.818 1.00 93.81 101 PHE A CA 1
ATOM 840 C C . PHE A 1 101 ? -1.577 9.233 -19.912 1.00 93.81 101 PHE A C 1
ATOM 842 O O . PHE A 1 101 ? -1.926 8.156 -19.440 1.00 93.81 101 PHE A O 1
ATOM 849 N N . LEU A 1 102 ? -2.265 10.358 -19.682 1.00 96.12 102 LEU A N 1
ATOM 850 C CA . LEU A 1 102 ? -3.446 10.386 -18.811 1.00 96.12 102 LEU A CA 1
ATOM 851 C C . LEU A 1 102 ? -4.618 9.589 -19.397 1.00 96.12 102 LEU A C 1
ATOM 853 O O . LEU A 1 102 ? -5.341 8.925 -18.655 1.00 96.12 102 LEU A O 1
ATOM 857 N N . ASP A 1 103 ? -4.790 9.620 -20.719 1.00 96.75 103 ASP A N 1
ATOM 858 C CA . ASP A 1 103 ? -5.830 8.845 -21.393 1.00 96.75 103 ASP A CA 1
ATOM 859 C C . ASP A 1 103 ? -5.521 7.347 -21.332 1.00 96.75 103 ASP A C 1
ATOM 861 O O . ASP A 1 103 ? -6.388 6.556 -20.953 1.00 96.75 103 ASP A O 1
ATOM 865 N N . GLN A 1 104 ? -4.272 6.961 -21.612 1.00 95.44 104 GLN A N 1
ATOM 866 C CA . GLN A 1 104 ? -3.812 5.579 -21.483 1.00 95.44 104 GLN A CA 1
ATOM 867 C C . GLN A 1 104 ? -3.935 5.074 -20.042 1.00 95.44 104 GLN A C 1
ATOM 869 O O . GLN A 1 104 ? -4.433 3.969 -19.817 1.00 95.44 104 GLN A O 1
ATOM 874 N N . GLN A 1 105 ? -3.552 5.889 -19.055 1.00 94.81 105 GLN A N 1
ATOM 875 C CA . GLN A 1 105 ? -3.691 5.562 -17.638 1.00 94.81 105 GLN A CA 1
ATOM 876 C C . GLN A 1 105 ? -5.162 5.335 -17.279 1.00 94.81 105 GLN A C 1
ATOM 878 O O . GLN A 1 105 ? -5.492 4.323 -16.666 1.00 94.81 105 GLN A O 1
ATOM 883 N N . ARG A 1 106 ? -6.066 6.226 -17.700 1.00 96.50 106 ARG A N 1
ATOM 884 C CA . ARG A 1 106 ? -7.499 6.092 -17.415 1.00 96.50 106 ARG A CA 1
ATOM 885 C C . ARG A 1 106 ? -8.098 4.831 -18.038 1.00 96.50 106 ARG A C 1
ATOM 887 O O . ARG A 1 106 ? -8.866 4.148 -17.370 1.00 96.50 106 ARG A O 1
ATOM 894 N N . ILE A 1 107 ? -7.742 4.507 -19.282 1.00 96.69 107 ILE A N 1
ATOM 895 C CA . ILE A 1 107 ? -8.197 3.279 -19.958 1.00 96.69 107 ILE A CA 1
ATOM 896 C C . ILE A 1 107 ? -7.663 2.036 -19.237 1.00 96.69 107 ILE A C 1
ATOM 898 O O . ILE A 1 107 ? -8.412 1.089 -19.000 1.00 96.69 107 ILE A O 1
ATOM 902 N N . THR A 1 108 ? -6.388 2.063 -18.846 1.00 94.62 108 THR A N 1
ATOM 903 C CA . THR A 1 108 ? -5.726 0.971 -18.121 1.00 94.62 108 THR A CA 1
ATOM 904 C C . THR A 1 108 ? -6.407 0.718 -16.779 1.00 94.62 108 THR A C 1
ATOM 906 O O . THR A 1 108 ? -6.842 -0.398 -16.515 1.00 94.62 108 THR A O 1
ATOM 909 N N . PHE A 1 109 ? -6.572 1.751 -15.948 1.00 94.19 109 PHE A N 1
ATOM 910 C CA . PHE A 1 109 ? -7.232 1.615 -14.647 1.00 94.19 109 PHE A CA 1
ATOM 911 C C . PHE A 1 109 ? -8.722 1.287 -14.774 1.00 94.19 109 PHE A C 1
ATOM 913 O O . PHE A 1 109 ? -9.221 0.500 -13.981 1.00 94.19 109 PHE A O 1
ATOM 920 N N . GLY A 1 110 ? -9.420 1.824 -15.781 1.00 96.00 110 GLY A N 1
ATOM 921 C CA . GLY A 1 110 ? -10.809 1.455 -16.065 1.00 96.00 110 GLY A CA 1
ATOM 922 C C . GLY A 1 110 ? -10.945 -0.038 -16.359 1.00 96.00 110 GLY A C 1
ATOM 923 O O . GLY A 1 110 ? -11.668 -0.739 -15.663 1.00 96.00 110 GLY A O 1
ATOM 924 N N . THR A 1 111 ? -10.143 -0.546 -17.298 1.00 95.62 111 THR A N 1
ATOM 925 C CA . THR A 1 111 ? -10.107 -1.979 -17.634 1.00 95.62 111 THR A CA 1
ATOM 926 C C . THR A 1 111 ? -9.743 -2.830 -16.417 1.00 95.62 111 THR A C 1
ATOM 928 O O . THR A 1 111 ? -10.323 -3.892 -16.200 1.00 95.62 111 THR A O 1
ATOM 931 N N . LEU A 1 112 ? -8.796 -2.365 -15.598 1.00 94.75 112 LEU A N 1
ATOM 932 C CA . LEU A 1 112 ? -8.393 -3.059 -14.381 1.00 94.75 112 LEU A CA 1
ATOM 933 C C . LEU A 1 112 ? -9.534 -3.137 -13.364 1.00 94.75 112 LEU A C 1
ATOM 935 O O . LEU A 1 112 ? -9.783 -4.210 -12.833 1.00 94.75 112 LEU A O 1
ATOM 939 N N . TYR A 1 113 ? -10.244 -2.040 -13.103 1.00 94.00 113 TYR A N 1
ATOM 940 C CA . TYR A 1 113 ? -11.365 -2.030 -12.161 1.00 94.00 113 TYR A CA 1
ATOM 941 C C . TYR A 1 113 ? -12.586 -2.805 -12.668 1.00 94.00 113 TYR A C 1
ATOM 943 O O . TYR A 1 113 ? -13.326 -3.351 -11.854 1.00 94.00 113 TYR A O 1
ATOM 951 N N . ASP A 1 114 ? -12.765 -2.910 -13.985 1.00 93.88 114 ASP A N 1
ATOM 952 C CA . ASP A 1 114 ? -13.821 -3.732 -14.584 1.00 93.88 114 ASP A CA 1
ATOM 953 C C . ASP A 1 114 ? -13.519 -5.239 -14.493 1.00 93.88 114 ASP A C 1
ATOM 955 O O . ASP A 1 114 ? -14.436 -6.060 -14.465 1.00 93.88 114 ASP A O 1
ATOM 959 N N . THR A 1 115 ? -12.237 -5.621 -14.459 1.00 93.25 115 THR A N 1
ATOM 960 C CA . THR A 1 115 ? -11.793 -7.029 -14.496 1.00 93.25 115 THR A CA 1
ATOM 961 C C . THR A 1 115 ? -11.327 -7.570 -13.144 1.00 93.25 115 THR A C 1
ATOM 963 O O . THR A 1 115 ? -11.401 -8.775 -12.910 1.00 93.25 115 THR A O 1
ATOM 966 N N . PHE A 1 1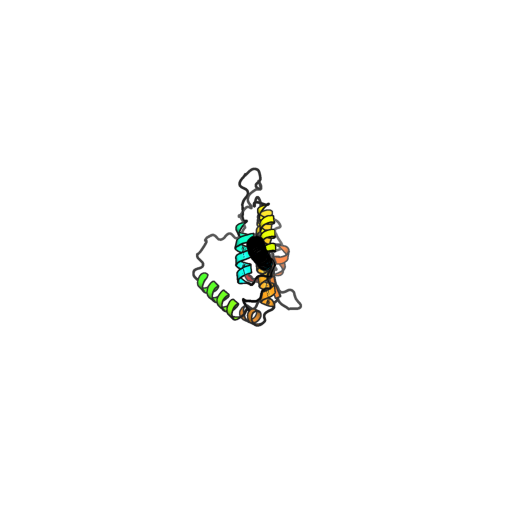16 ? -10.868 -6.710 -12.235 1.00 92.50 116 PHE A N 1
ATOM 967 C CA . PHE A 1 116 ? -10.385 -7.073 -10.906 1.00 92.50 116 PHE A CA 1
ATOM 968 C C . PHE A 1 116 ? -11.391 -6.673 -9.821 1.00 92.50 116 PHE A C 1
ATOM 970 O O . PHE A 1 116 ? -11.852 -5.537 -9.767 1.00 92.50 116 PHE A O 1
ATOM 977 N N . GLN A 1 117 ? -11.682 -7.586 -8.891 1.00 89.81 117 GLN A N 1
ATOM 978 C CA . GLN A 1 117 ? -12.562 -7.310 -7.751 1.00 89.81 117 GLN A CA 1
ATOM 979 C C . GLN A 1 117 ? -11.890 -6.332 -6.772 1.00 89.81 117 GLN A C 1
ATOM 981 O O . GLN A 1 117 ? -11.086 -6.730 -5.929 1.00 89.81 117 GLN A O 1
ATOM 986 N N . THR A 1 118 ? -12.234 -5.045 -6.859 1.00 86.12 118 THR A N 1
ATOM 987 C CA . THR A 1 118 ? -11.598 -3.969 -6.076 1.00 86.12 118 THR A CA 1
ATOM 988 C C . THR A 1 118 ? -11.787 -4.093 -4.570 1.00 86.12 118 THR A C 1
ATOM 990 O O . THR A 1 118 ? -10.964 -3.580 -3.821 1.00 86.12 118 THR A O 1
ATOM 993 N N . GLU A 1 119 ? -12.824 -4.800 -4.124 1.00 91.31 119 GLU A N 1
ATOM 994 C CA . GLU A 1 119 ? -13.102 -5.030 -2.702 1.00 91.31 119 GLU A CA 1
ATOM 995 C C . GLU A 1 119 ? -12.253 -6.153 -2.089 1.00 91.31 119 GLU A C 1
ATOM 997 O O . GLU A 1 119 ? -12.264 -6.345 -0.870 1.00 91.31 119 GLU A O 1
ATOM 1002 N N . ASN A 1 120 ? -11.486 -6.887 -2.904 1.00 93.00 120 ASN A N 1
ATOM 1003 C CA . ASN A 1 120 ? -10.639 -7.964 -2.410 1.00 93.00 120 ASN A CA 1
ATOM 1004 C C . ASN A 1 120 ? -9.462 -7.410 -1.612 1.00 93.00 120 ASN A C 1
ATOM 1006 O O . ASN A 1 120 ? -8.603 -6.687 -2.119 1.00 93.00 120 ASN A O 1
ATOM 1010 N N . ARG A 1 121 ? -9.417 -7.808 -0.342 1.00 95.56 121 ARG A N 1
ATOM 1011 C CA . ARG A 1 121 ? -8.399 -7.420 0.632 1.00 95.56 121 ARG A CA 1
ATOM 1012 C C . ARG A 1 121 ? -7.302 -8.470 0.665 1.00 95.56 121 ARG A C 1
ATOM 1014 O O . ARG A 1 121 ? -7.357 -9.399 1.466 1.00 95.56 121 ARG A O 1
ATOM 1021 N N . VAL A 1 122 ? -6.348 -8.352 -0.252 1.00 95.75 122 VAL A N 1
ATOM 1022 C CA . VAL A 1 122 ? -5.282 -9.352 -0.451 1.00 95.75 122 VAL A CA 1
ATOM 1023 C C . VAL A 1 122 ? -3.874 -8.785 -0.298 1.00 95.75 122 VAL A C 1
ATOM 1025 O O . VAL A 1 122 ? -2.933 -9.559 -0.174 1.00 95.75 122 VAL A O 1
ATOM 1028 N N . PHE A 1 123 ? -3.729 -7.460 -0.259 1.00 97.44 123 PHE A N 1
ATOM 1029 C CA . PHE A 1 123 ? -2.430 -6.791 -0.206 1.00 97.44 123 PHE A CA 1
ATOM 1030 C C . PHE A 1 123 ? -1.985 -6.501 1.230 1.00 97.44 123 PHE A C 1
ATOM 1032 O O . PHE A 1 123 ? -2.788 -6.566 2.171 1.00 97.44 123 PHE A O 1
ATOM 1039 N N . GLU A 1 124 ? -0.706 -6.161 1.418 1.00 97.88 124 GLU A N 1
ATOM 1040 C CA . GLU A 1 124 ? -0.149 -5.932 2.747 1.00 97.88 124 GLU A CA 1
ATOM 1041 C C . GLU A 1 124 ? -0.917 -4.857 3.527 1.00 97.88 124 GLU A C 1
ATOM 1043 O O . GLU A 1 124 ? -1.437 -3.873 2.991 1.00 97.88 124 GLU A O 1
ATOM 1048 N N . ASN A 1 125 ? -0.997 -5.059 4.839 1.00 98.06 125 ASN A N 1
ATOM 1049 C CA . ASN A 1 125 ? -1.729 -4.163 5.718 1.00 98.06 125 ASN A CA 1
ATOM 1050 C C . ASN A 1 125 ? -0.982 -2.843 5.973 1.00 98.06 125 ASN A C 1
ATOM 1052 O O . ASN A 1 125 ? 0.229 -2.700 5.770 1.00 98.06 125 ASN A O 1
ATOM 1056 N N . ARG A 1 126 ? -1.727 -1.853 6.469 1.00 98.31 126 ARG A N 1
ATOM 1057 C CA . ARG A 1 126 ? -1.217 -0.496 6.711 1.00 98.31 126 ARG A CA 1
ATOM 1058 C C . ARG A 1 126 ? -0.131 -0.475 7.786 1.00 98.31 126 ARG A C 1
ATOM 1060 O O . ARG A 1 126 ? 0.821 0.293 7.662 1.00 98.31 126 ARG A O 1
ATOM 1067 N N . ALA A 1 127 ? -0.250 -1.312 8.818 1.00 97.94 127 ALA A N 1
ATOM 1068 C CA . ALA A 1 127 ? 0.739 -1.423 9.888 1.00 97.94 127 ALA A CA 1
ATOM 1069 C C . ALA A 1 127 ? 2.105 -1.889 9.360 1.00 97.94 127 ALA A C 1
ATOM 1071 O O . ALA A 1 127 ? 3.135 -1.313 9.718 1.00 97.94 127 ALA A O 1
ATOM 1072 N N . PHE A 1 128 ? 2.120 -2.884 8.469 1.00 97.94 128 PHE A N 1
ATOM 1073 C CA . PHE A 1 128 ? 3.329 -3.370 7.813 1.00 97.94 128 PHE A CA 1
ATOM 1074 C C . PHE A 1 128 ? 3.985 -2.267 6.980 1.00 97.94 128 PHE A C 1
ATOM 1076 O O . PHE A 1 128 ? 5.171 -1.991 7.165 1.00 97.94 128 PHE A O 1
ATOM 1083 N N . LEU A 1 129 ? 3.215 -1.587 6.124 1.00 98.19 129 LEU A N 1
ATOM 1084 C CA . LEU A 1 129 ? 3.728 -0.509 5.271 1.00 98.19 129 LEU A CA 1
ATOM 1085 C C . LEU A 1 129 ? 4.243 0.684 6.091 1.00 98.19 129 LEU A C 1
ATOM 1087 O O . LEU A 1 129 ? 5.286 1.249 5.766 1.00 98.19 129 LEU A O 1
ATOM 1091 N N . ALA A 1 130 ? 3.580 1.029 7.198 1.00 98.00 130 ALA A N 1
ATOM 1092 C CA . ALA A 1 130 ? 4.068 2.034 8.143 1.00 98.00 130 ALA A CA 1
ATOM 1093 C C . ALA A 1 130 ? 5.401 1.620 8.788 1.00 98.00 130 ALA A C 1
ATOM 1095 O O . ALA A 1 130 ? 6.335 2.422 8.865 1.00 98.00 130 ALA A O 1
ATOM 1096 N N . GLY A 1 131 ? 5.524 0.357 9.205 1.00 97.75 131 GLY A N 1
ATOM 1097 C CA . GLY A 1 131 ? 6.775 -0.201 9.718 1.00 97.75 131 GLY A CA 1
ATOM 1098 C C . GLY A 1 131 ? 7.897 -0.197 8.675 1.00 97.75 131 GLY A C 1
ATOM 1099 O O . GLY A 1 131 ? 9.028 0.189 8.981 1.00 97.75 131 GLY A O 1
ATOM 1100 N N . LEU A 1 132 ? 7.591 -0.570 7.430 1.00 96.81 132 LEU A N 1
ATOM 1101 C CA . LEU A 1 132 ? 8.529 -0.521 6.311 1.00 96.81 132 LEU A CA 1
ATOM 1102 C C . LEU A 1 132 ? 9.006 0.912 6.047 1.00 96.81 132 LEU A C 1
ATOM 1104 O O . LEU A 1 132 ? 10.212 1.151 6.004 1.00 96.81 132 LEU A O 1
ATOM 1108 N N . GLY A 1 133 ? 8.078 1.864 5.970 1.00 97.19 133 GLY A N 1
ATOM 1109 C CA . GLY A 1 133 ? 8.375 3.285 5.824 1.00 97.19 133 GLY A CA 1
ATOM 1110 C C . GLY A 1 133 ? 9.285 3.826 6.922 1.00 97.19 133 GLY A C 1
ATOM 1111 O O . GLY A 1 133 ? 10.269 4.510 6.640 1.00 97.19 133 GLY A O 1
ATOM 1112 N N . ASN A 1 134 ? 9.020 3.458 8.179 1.00 97.31 134 ASN A N 1
ATOM 1113 C CA . ASN A 1 134 ? 9.888 3.821 9.296 1.00 97.31 134 ASN A CA 1
ATOM 1114 C C . ASN A 1 134 ? 11.314 3.296 9.092 1.00 97.31 134 ASN A C 1
ATOM 1116 O O . ASN A 1 134 ? 12.254 4.062 9.284 1.00 97.31 134 ASN A O 1
ATOM 1120 N N . ARG A 1 135 ? 11.497 2.044 8.644 1.00 95.38 135 ARG A N 1
ATOM 1121 C CA . ARG A 1 135 ? 12.833 1.487 8.348 1.00 95.38 135 ARG A CA 1
ATOM 1122 C C . ARG A 1 135 ? 13.542 2.233 7.219 1.00 95.38 135 ARG A C 1
ATOM 1124 O O . ARG A 1 135 ? 14.733 2.502 7.346 1.00 95.38 135 ARG A O 1
ATOM 1131 N N . ILE A 1 136 ? 12.826 2.572 6.147 1.00 93.56 136 ILE A N 1
ATOM 1132 C CA . ILE A 1 136 ? 13.376 3.335 5.015 1.00 93.56 136 ILE A CA 1
ATOM 1133 C C . ILE A 1 136 ? 13.818 4.728 5.467 1.00 93.56 136 ILE A C 1
ATOM 1135 O O . ILE A 1 136 ? 14.929 5.146 5.160 1.00 93.56 136 ILE A O 1
ATOM 1139 N N . SER A 1 137 ? 13.003 5.412 6.274 1.00 94.44 137 SER A N 1
ATOM 1140 C CA . SER A 1 137 ? 13.296 6.775 6.739 1.00 94.44 137 SER A CA 1
ATOM 1141 C C . SER A 1 137 ? 14.567 6.906 7.589 1.00 94.44 137 SER A C 1
ATOM 1143 O O . SER A 1 137 ? 15.087 8.005 7.736 1.00 94.44 137 SER A O 1
ATOM 1145 N N . GLN A 1 138 ? 15.091 5.802 8.136 1.00 93.88 138 GLN A N 1
ATOM 1146 C CA . GLN A 1 138 ? 16.348 5.808 8.897 1.00 93.88 138 GLN A CA 1
ATOM 1147 C C . GLN A 1 138 ? 17.599 5.857 8.009 1.00 93.88 138 GLN A C 1
ATOM 1149 O O . GLN A 1 138 ? 18.711 5.912 8.531 1.00 93.88 138 GLN A O 1
ATOM 1154 N N . ARG A 1 139 ? 17.449 5.772 6.682 1.00 90.00 139 ARG A N 1
ATOM 1155 C CA . ARG A 1 139 ? 18.559 5.724 5.724 1.00 90.00 139 ARG A CA 1
ATOM 1156 C C . ARG A 1 139 ? 18.338 6.764 4.622 1.00 90.00 139 ARG A C 1
ATOM 1158 O O . ARG A 1 139 ? 17.820 6.408 3.563 1.00 90.00 139 ARG A O 1
ATOM 1165 N N . PRO A 1 140 ? 18.695 8.039 4.861 1.00 93.81 140 PRO A N 1
ATOM 1166 C CA . PRO A 1 140 ? 18.726 9.036 3.800 1.00 93.81 140 PRO A CA 1
ATOM 1167 C C . PRO A 1 140 ? 19.613 8.562 2.650 1.00 93.81 140 PRO A C 1
ATOM 1169 O O . PRO A 1 140 ? 20.652 7.947 2.874 1.00 93.81 140 PRO A O 1
ATOM 1172 N N . ILE A 1 141 ? 19.202 8.836 1.418 1.00 93.31 141 ILE A N 1
ATOM 1173 C CA . ILE A 1 141 ? 19.894 8.382 0.216 1.00 93.31 141 ILE A CA 1
ATOM 1174 C C . ILE A 1 141 ? 21.196 9.172 0.072 1.00 93.31 141 ILE A C 1
ATOM 1176 O O . ILE A 1 141 ? 21.174 10.359 -0.253 1.00 93.31 141 ILE A O 1
ATOM 1180 N N . ALA A 1 142 ? 22.321 8.506 0.326 1.00 90.56 142 ALA A N 1
ATOM 1181 C CA . ALA A 1 142 ? 23.663 9.086 0.244 1.00 90.56 142 ALA A CA 1
ATOM 1182 C C . ALA A 1 142 ? 24.487 8.567 -0.948 1.00 90.56 142 ALA A C 1
ATOM 1184 O O . ALA A 1 142 ? 25.500 9.172 -1.313 1.00 90.56 142 ALA A O 1
ATOM 1185 N N . ASP A 1 143 ? 24.067 7.444 -1.533 1.00 83.31 143 ASP A N 1
ATOM 1186 C CA . ASP A 1 143 ? 24.723 6.760 -2.642 1.00 83.31 143 ASP A CA 1
ATOM 1187 C C . ASP A 1 143 ? 23.714 5.944 -3.475 1.00 83.31 143 ASP A C 1
ATOM 1189 O O . ASP A 1 143 ? 22.523 5.857 -3.157 1.00 83.31 143 ASP A O 1
ATOM 1193 N N . GLU A 1 144 ? 24.199 5.351 -4.566 1.00 82.25 144 GLU A N 1
ATOM 1194 C CA . GLU A 1 144 ? 23.402 4.547 -5.497 1.00 82.25 144 GLU A CA 1
ATOM 1195 C C . GLU A 1 144 ? 22.802 3.298 -4.846 1.00 82.25 144 GLU A C 1
ATOM 1197 O O . GLU A 1 144 ? 21.651 2.966 -5.106 1.00 82.25 144 GLU A O 1
ATOM 1202 N N . LYS A 1 145 ? 23.523 2.649 -3.928 1.00 82.88 145 LYS A N 1
ATOM 1203 C CA . LYS A 1 145 ? 23.032 1.452 -3.236 1.00 82.88 145 LYS A CA 1
ATOM 1204 C C . LYS A 1 145 ? 21.853 1.778 -2.319 1.00 82.88 145 LYS A C 1
ATOM 1206 O O . LYS A 1 145 ? 20.927 0.981 -2.172 1.00 82.88 145 LYS A O 1
ATOM 1211 N N . MET A 1 146 ? 21.876 2.945 -1.678 1.00 87.50 146 MET A N 1
ATOM 1212 C CA . MET A 1 146 ? 20.749 3.422 -0.879 1.00 87.50 146 MET A CA 1
ATOM 1213 C C . MET A 1 146 ? 19.551 3.802 -1.751 1.00 87.50 146 MET A C 1
ATOM 1215 O O . MET A 1 146 ? 18.416 3.527 -1.360 1.00 87.50 146 MET A O 1
ATOM 1219 N N . LEU A 1 147 ? 19.789 4.386 -2.930 1.00 89.06 147 LEU A N 1
ATOM 1220 C CA . LEU A 1 147 ? 18.729 4.652 -3.903 1.00 89.06 147 LEU A CA 1
ATOM 1221 C C . LEU A 1 147 ? 18.104 3.348 -4.413 1.00 89.06 147 LEU A C 1
ATOM 1223 O O . LEU A 1 147 ? 16.884 3.225 -4.419 1.00 89.06 147 LEU A O 1
ATOM 1227 N N . GLU A 1 148 ? 18.928 2.366 -4.770 1.00 86.44 148 GLU A N 1
ATOM 1228 C CA . GLU A 1 148 ? 18.496 1.037 -5.201 1.00 86.44 148 GLU A CA 1
ATOM 1229 C C . GLU A 1 148 ? 17.618 0.380 -4.126 1.00 86.44 148 GLU A C 1
ATOM 1231 O O . GLU A 1 148 ? 16.487 -0.020 -4.390 1.00 86.44 148 GLU A O 1
ATOM 1236 N N . TYR A 1 149 ? 18.084 0.365 -2.873 1.00 89.56 149 TYR A N 1
ATOM 1237 C CA . TYR A 1 149 ? 17.302 -0.136 -1.744 1.00 89.56 149 TYR A CA 1
ATOM 1238 C C . TYR A 1 149 ? 15.951 0.582 -1.605 1.00 89.56 149 TYR A C 1
ATOM 1240 O O . TYR A 1 149 ? 14.930 -0.063 -1.350 1.00 89.56 149 TYR A O 1
ATOM 1248 N N . PHE A 1 150 ? 15.923 1.909 -1.762 1.00 93.50 150 PHE A N 1
ATOM 1249 C CA . PHE A 1 150 ? 14.681 2.674 -1.711 1.00 93.50 150 PHE A CA 1
ATOM 1250 C C . PHE A 1 150 ? 13.717 2.263 -2.833 1.00 93.50 150 PHE A C 1
ATOM 1252 O O . PHE A 1 150 ? 12.538 2.032 -2.559 1.00 93.50 150 PHE A O 1
ATOM 1259 N N . LEU A 1 151 ? 14.196 2.158 -4.074 1.00 92.12 151 LEU A N 1
ATOM 1260 C CA . LEU A 1 151 ? 13.370 1.815 -5.236 1.00 92.12 151 LEU A CA 1
ATOM 1261 C C . LEU A 1 151 ? 12.826 0.386 -5.150 1.00 92.12 151 LEU A C 1
ATOM 1263 O O . LEU A 1 151 ? 11.629 0.197 -5.367 1.00 92.12 151 LEU A O 1
ATOM 1267 N N . HIS A 1 152 ? 13.641 -0.576 -4.704 1.00 90.62 152 HIS A N 1
ATOM 1268 C CA . HIS A 1 152 ? 13.193 -1.947 -4.428 1.00 90.62 152 HIS A CA 1
ATOM 1269 C C . HIS A 1 152 ? 11.980 -1.968 -3.497 1.00 90.62 152 HIS A C 1
ATOM 1271 O O . HIS A 1 152 ? 10.941 -2.533 -3.820 1.00 90.62 152 HIS A O 1
ATOM 1277 N N . ASN A 1 153 ? 12.079 -1.276 -2.359 1.00 93.31 153 ASN A N 1
ATOM 1278 C CA . ASN A 1 153 ? 11.048 -1.337 -1.322 1.00 93.31 153 ASN A CA 1
ATOM 1279 C C . ASN A 1 153 ? 9.826 -0.447 -1.604 1.00 93.31 153 ASN A C 1
ATOM 1281 O O . ASN A 1 153 ? 8.751 -0.701 -1.063 1.00 93.31 153 ASN A O 1
ATOM 1285 N N . SER A 1 154 ? 9.987 0.638 -2.364 1.00 94.19 154 SER A N 1
ATOM 1286 C CA . SER A 1 154 ? 8.922 1.630 -2.584 1.00 94.19 154 SER A CA 1
ATOM 1287 C C . SER A 1 154 ? 8.225 1.507 -3.935 1.00 94.19 154 SER A C 1
ATOM 1289 O O . SER A 1 154 ? 7.131 2.051 -4.088 1.00 94.19 154 SER A O 1
ATOM 1291 N N . VAL A 1 155 ? 8.838 0.807 -4.893 1.00 91.50 155 VAL A N 1
ATOM 1292 C CA . VAL A 1 155 ? 8.325 0.653 -6.257 1.00 91.50 155 VAL A CA 1
ATOM 1293 C C . VAL A 1 155 ? 8.323 -0.813 -6.672 1.00 91.50 155 VAL A C 1
ATOM 1295 O O . VAL A 1 155 ? 7.252 -1.352 -6.932 1.00 91.50 155 VAL A O 1
ATOM 1298 N N . GLU A 1 156 ? 9.480 -1.475 -6.717 1.00 92.06 156 GLU A N 1
ATOM 1299 C CA . GLU A 1 156 ? 9.578 -2.797 -7.351 1.00 92.06 156 GLU A CA 1
ATOM 1300 C C . GLU A 1 156 ? 8.782 -3.873 -6.606 1.00 92.06 156 GLU A C 1
ATOM 1302 O O . GLU A 1 156 ? 7.957 -4.556 -7.213 1.00 92.06 156 GLU A O 1
ATOM 1307 N N . ASP A 1 157 ? 8.978 -4.002 -5.291 1.00 93.12 157 ASP A N 1
ATOM 1308 C CA . ASP A 1 157 ? 8.277 -4.990 -4.469 1.00 93.12 157 ASP A CA 1
ATOM 1309 C C . ASP A 1 157 ? 6.757 -4.738 -4.435 1.00 93.12 157 ASP A C 1
ATOM 1311 O O . ASP A 1 157 ? 6.012 -5.684 -4.711 1.00 93.12 157 ASP A O 1
ATOM 1315 N N . PRO A 1 158 ? 6.260 -3.500 -4.208 1.00 95.31 158 PRO A N 1
ATOM 1316 C CA . PRO A 1 158 ? 4.829 -3.217 -4.309 1.00 95.31 158 PRO A CA 1
ATOM 1317 C C . PRO A 1 158 ? 4.228 -3.546 -5.677 1.00 95.31 158 PRO A C 1
ATOM 1319 O O . PRO A 1 158 ? 3.152 -4.140 -5.756 1.00 95.31 158 PRO A O 1
ATOM 1322 N N . VAL A 1 159 ? 4.910 -3.199 -6.774 1.00 94.06 159 VAL A N 1
ATOM 1323 C CA . VAL A 1 159 ? 4.417 -3.510 -8.124 1.00 94.06 159 VAL A CA 1
ATOM 1324 C C . VAL A 1 159 ? 4.436 -5.021 -8.362 1.00 94.06 159 VAL A C 1
ATOM 1326 O O . VAL A 1 159 ? 3.476 -5.560 -8.913 1.00 94.06 159 VAL A O 1
ATOM 1329 N N . ARG A 1 160 ? 5.466 -5.737 -7.895 1.00 91.94 160 ARG A N 1
ATOM 1330 C CA . ARG A 1 160 ? 5.528 -7.204 -7.974 1.00 91.94 160 ARG A CA 1
ATOM 1331 C C . ARG A 1 160 ? 4.372 -7.855 -7.212 1.00 91.94 160 ARG A C 1
ATOM 1333 O O . ARG A 1 160 ? 3.741 -8.757 -7.760 1.00 91.94 160 ARG A O 1
ATOM 1340 N N . ALA A 1 161 ? 4.058 -7.375 -6.008 1.00 94.25 161 ALA A N 1
ATOM 1341 C CA . ALA A 1 161 ? 2.921 -7.845 -5.218 1.00 94.25 161 ALA A CA 1
ATOM 1342 C C . ALA A 1 161 ? 1.588 -7.610 -5.949 1.00 94.25 161 ALA A C 1
ATOM 1344 O O . ALA A 1 161 ? 0.767 -8.525 -6.053 1.00 94.25 161 ALA A O 1
ATOM 1345 N N . ILE A 1 162 ? 1.401 -6.423 -6.543 1.00 95.00 162 ILE A N 1
ATOM 1346 C CA . ILE A 1 162 ? 0.227 -6.115 -7.375 1.00 95.00 162 ILE A CA 1
ATOM 1347 C C . ILE A 1 162 ? 0.106 -7.122 -8.517 1.00 95.00 162 ILE A C 1
ATOM 1349 O O . ILE A 1 162 ? -0.899 -7.828 -8.608 1.00 95.00 162 ILE A O 1
ATOM 1353 N N . ILE A 1 163 ? 1.139 -7.253 -9.350 1.00 93.31 163 ILE A N 1
ATOM 1354 C CA . ILE A 1 163 ? 1.114 -8.150 -10.510 1.00 93.31 163 ILE A CA 1
ATOM 1355 C C . ILE A 1 163 ? 0.898 -9.611 -10.099 1.00 93.31 163 ILE A C 1
ATOM 1357 O O . ILE A 1 163 ? 0.164 -10.331 -10.776 1.00 93.31 163 ILE A O 1
ATOM 1361 N N . GLN A 1 164 ? 1.468 -10.053 -8.976 1.00 92.19 164 GLN A N 1
ATOM 1362 C CA . GLN A 1 164 ? 1.273 -11.409 -8.465 1.00 92.19 164 GLN A CA 1
ATOM 1363 C C . GLN A 1 164 ? -0.192 -11.711 -8.126 1.00 92.19 164 GLN A C 1
ATOM 1365 O O . GLN A 1 164 ? -0.647 -12.828 -8.368 1.00 92.19 164 GLN A O 1
ATOM 1370 N N . HIS A 1 165 ? -0.939 -10.746 -7.593 1.00 93.38 165 HIS A N 1
ATOM 1371 C CA . HIS A 1 165 ? -2.371 -10.926 -7.351 1.00 93.38 165 HIS A CA 1
ATOM 1372 C C . HIS A 1 165 ? -3.195 -10.784 -8.631 1.00 93.38 165 HIS A C 1
ATOM 1374 O O . HIS A 1 165 ? -4.133 -11.553 -8.837 1.00 93.38 165 HIS A O 1
ATOM 1380 N N . LEU A 1 166 ? -2.824 -9.853 -9.515 1.00 92.69 166 LEU A N 1
ATOM 1381 C CA . LEU A 1 166 ? -3.514 -9.650 -10.789 1.00 92.69 166 LEU A CA 1
ATOM 1382 C C . LEU A 1 166 ? -3.410 -10.870 -11.712 1.00 92.69 166 LEU A C 1
ATOM 1384 O O . LEU A 1 166 ? -4.400 -11.231 -12.342 1.00 92.69 166 LEU A O 1
ATOM 1388 N N . LYS A 1 167 ? -2.257 -11.554 -11.753 1.00 89.38 167 LYS A N 1
ATOM 1389 C CA . LYS A 1 167 ? -2.080 -12.758 -12.585 1.00 89.38 167 LYS A CA 1
ATOM 1390 C C . LYS A 1 167 ? -2.988 -13.921 -12.172 1.00 89.38 167 LYS A C 1
ATOM 1392 O O . LYS A 1 167 ? -3.266 -14.793 -12.983 1.00 89.38 167 LYS A O 1
ATOM 1397 N N . GLY A 1 168 ? -3.438 -13.944 -10.915 1.00 89.50 168 GLY A N 1
ATOM 1398 C CA . GLY A 1 168 ? -4.356 -14.964 -10.405 1.00 89.50 168 GLY A CA 1
ATOM 1399 C C . GLY A 1 168 ? -5.803 -14.789 -10.874 1.00 89.50 168 GLY A C 1
ATOM 1400 O O . GLY A 1 168 ? -6.625 -15.663 -10.608 1.00 89.50 168 GLY A O 1
ATOM 1401 N N . VAL A 1 169 ? -6.127 -13.679 -11.546 1.00 91.94 169 VAL A N 1
ATOM 1402 C CA . VAL A 1 169 ? -7.468 -13.382 -12.061 1.00 91.94 169 VAL A CA 1
ATOM 1403 C C . VAL A 1 169 ? -7.472 -13.550 -13.576 1.00 91.94 169 VAL A C 1
ATOM 1405 O O . VAL A 1 169 ? -6.808 -12.804 -14.296 1.00 91.94 169 VAL A O 1
ATOM 1408 N N . GLU A 1 170 ? -8.230 -14.528 -14.072 1.00 90.81 170 GLU A N 1
ATOM 1409 C CA . GLU A 1 170 ? -8.212 -14.924 -15.485 1.00 90.81 170 GLU A CA 1
ATOM 1410 C C . GLU A 1 170 ? -8.653 -13.782 -16.417 1.00 90.81 170 GLU A C 1
ATOM 1412 O O . GLU A 1 170 ? -8.063 -13.569 -17.475 1.00 90.81 170 GLU A O 1
ATOM 1417 N N . GLU A 1 171 ? -9.649 -12.991 -16.012 1.00 92.62 171 GLU A N 1
ATOM 1418 C CA . GLU A 1 171 ? -10.131 -11.813 -16.741 1.00 92.62 171 GLU A CA 1
ATOM 1419 C C . GLU A 1 171 ? -9.027 -10.771 -16.933 1.00 92.62 171 GLU A C 1
ATOM 1421 O O . GLU A 1 171 ? -8.840 -10.264 -18.041 1.00 92.62 171 GLU A O 1
ATOM 1426 N N . VAL A 1 172 ? -8.272 -10.488 -15.868 1.00 91.94 172 VAL A N 1
ATOM 1427 C CA . VAL A 1 172 ? -7.156 -9.535 -15.879 1.00 91.94 172 VAL A CA 1
ATOM 1428 C C . VAL A 1 172 ? -6.008 -10.095 -16.718 1.00 91.94 172 VAL A C 1
ATOM 1430 O O . VAL A 1 172 ? -5.443 -9.389 -17.557 1.00 91.94 172 VAL A O 1
ATOM 1433 N N . GLY A 1 173 ? -5.709 -11.387 -16.553 1.00 89.12 173 GLY A N 1
ATOM 1434 C CA . GLY A 1 173 ? -4.733 -12.113 -17.357 1.00 89.12 173 GLY A CA 1
ATOM 1435 C C . GLY A 1 173 ? -5.030 -12.025 -18.854 1.00 89.12 173 GLY A C 1
ATOM 1436 O O . GLY A 1 173 ? -4.124 -11.731 -19.627 1.00 89.12 173 GLY A O 1
ATOM 1437 N N . ARG A 1 174 ? -6.293 -12.184 -19.273 1.00 89.69 174 ARG A N 1
ATOM 1438 C CA . ARG A 1 174 ? -6.712 -12.025 -20.679 1.00 89.69 174 ARG A CA 1
ATOM 1439 C C . ARG A 1 174 ? -6.639 -10.573 -21.159 1.00 89.69 174 ARG A C 1
ATOM 1441 O O . ARG A 1 174 ? -6.211 -10.342 -22.287 1.00 89.69 174 ARG A O 1
ATOM 1448 N N . ALA A 1 175 ? -7.043 -9.610 -20.330 1.00 91.88 175 ALA A N 1
ATOM 1449 C CA . ALA A 1 175 ? -7.092 -8.195 -20.705 1.00 91.88 175 ALA A CA 1
ATOM 1450 C C . ALA A 1 175 ? -5.697 -7.576 -20.901 1.00 91.88 175 ALA A C 1
ATOM 1452 O O . ALA A 1 175 ? -5.476 -6.849 -21.868 1.00 91.88 175 ALA A O 1
ATOM 1453 N N . PHE A 1 176 ? -4.754 -7.887 -20.009 1.00 89.50 176 PHE A N 1
ATOM 1454 C CA . PHE A 1 176 ? -3.408 -7.300 -20.011 1.00 89.50 176 PHE A CA 1
ATOM 1455 C C . PHE A 1 176 ? -2.319 -8.253 -20.501 1.00 89.50 176 PHE A C 1
ATOM 1457 O O . PHE A 1 176 ? -1.173 -7.837 -20.659 1.00 89.50 176 PHE A O 1
ATOM 1464 N N . GLN A 1 177 ? -2.667 -9.520 -20.748 1.00 86.94 177 GLN A N 1
ATOM 1465 C CA . GLN A 1 177 ? -1.724 -10.577 -21.102 1.00 86.94 177 GLN A CA 1
ATOM 1466 C C . GLN A 1 177 ? -0.604 -10.656 -20.054 1.00 86.94 177 GLN A C 1
ATOM 1468 O O . GLN A 1 177 ? 0.552 -10.512 -20.385 1.00 86.94 177 GLN A O 1
ATOM 1473 N N . ILE A 1 178 ? -0.898 -10.814 -18.763 1.00 82.69 178 ILE A N 1
ATOM 1474 C CA . ILE A 1 178 ? 0.155 -10.695 -17.726 1.00 82.69 178 ILE A CA 1
ATOM 1475 C C . ILE A 1 178 ? 1.214 -11.817 -17.813 1.00 82.69 178 ILE A C 1
ATOM 1477 O O . ILE A 1 178 ? 2.363 -11.606 -17.423 1.00 82.69 178 ILE A O 1
ATOM 1481 N N . GLY A 1 179 ? 0.859 -12.985 -18.360 1.00 83.88 179 GLY A N 1
ATOM 1482 C CA . GLY A 1 179 ? 1.729 -14.167 -18.342 1.00 83.88 179 GLY A CA 1
ATOM 1483 C C . GLY A 1 179 ? 2.028 -14.601 -16.904 1.00 83.88 179 GLY A C 1
ATOM 1484 O O . GLY A 1 179 ? 1.170 -14.471 -16.028 1.00 83.88 179 GLY A O 1
ATOM 1485 N N . ASP A 1 180 ? 3.256 -15.044 -16.633 1.00 81.50 180 ASP A N 1
ATOM 1486 C CA . ASP A 1 180 ? 3.660 -15.470 -15.284 1.00 81.50 180 ASP A CA 1
ATOM 1487 C C . ASP A 1 180 ? 4.002 -14.313 -14.328 1.00 81.50 180 ASP A C 1
ATOM 1489 O O . ASP A 1 180 ? 4.269 -14.537 -13.137 1.00 81.50 180 ASP A O 1
ATOM 1493 N N . GLY A 1 181 ? 3.923 -13.073 -14.819 1.00 83.44 181 GLY A N 1
ATOM 1494 C CA . GLY A 1 181 ? 4.144 -11.847 -14.065 1.00 83.44 181 GLY A CA 1
ATOM 1495 C C . GLY A 1 181 ? 5.286 -11.011 -14.630 1.00 83.44 181 GLY A C 1
ATOM 1496 O O . GLY A 1 181 ? 5.591 -11.063 -15.822 1.00 83.44 181 GLY A O 1
ATOM 1497 N N . ILE A 1 182 ? 5.899 -10.216 -13.750 1.00 83.25 182 ILE A N 1
ATOM 1498 C CA . ILE A 1 182 ? 7.020 -9.344 -14.094 1.00 83.25 182 ILE A CA 1
ATOM 1499 C C . ILE A 1 182 ? 8.255 -9.642 -13.247 1.00 83.25 182 ILE A C 1
ATOM 1501 O O . ILE A 1 182 ? 8.153 -10.002 -12.071 1.00 83.25 182 ILE A O 1
ATOM 1505 N N . ILE A 1 183 ? 9.425 -9.425 -13.837 1.00 80.38 183 ILE A N 1
ATOM 1506 C CA . ILE A 1 183 ? 10.718 -9.480 -13.160 1.00 80.38 183 ILE A CA 1
ATOM 1507 C C . ILE A 1 183 ? 11.414 -8.144 -13.388 1.00 80.38 183 ILE A C 1
ATOM 1509 O O . ILE A 1 183 ? 11.563 -7.720 -14.531 1.00 80.38 183 ILE A O 1
ATOM 1513 N N . PHE A 1 184 ? 11.841 -7.511 -12.300 1.00 79.12 184 PHE A N 1
ATOM 1514 C CA . PHE A 1 184 ? 12.763 -6.383 -12.346 1.00 79.12 184 PHE A CA 1
ATOM 1515 C C . PHE A 1 184 ? 14.182 -6.943 -12.340 1.00 79.12 184 PHE A C 1
ATOM 1517 O O . PHE A 1 184 ? 14.530 -7.723 -11.451 1.00 79.12 184 PHE A O 1
ATOM 1524 N N . GLU A 1 185 ? 14.974 -6.603 -13.351 1.00 71.00 185 GLU A N 1
ATOM 1525 C CA . GLU A 1 185 ? 16.337 -7.102 -13.498 1.00 71.00 185 GLU A CA 1
ATOM 1526 C C . GLU A 1 185 ? 17.291 -5.962 -13.830 1.00 71.00 185 GLU A C 1
ATOM 1528 O O . GLU A 1 185 ? 17.027 -5.181 -14.741 1.00 71.00 185 GLU A O 1
ATOM 1533 N N . ASN A 1 186 ? 18.412 -5.930 -13.107 1.00 63.28 186 ASN A N 1
ATOM 1534 C CA . ASN A 1 186 ? 19.473 -4.930 -13.233 1.00 63.28 186 ASN A CA 1
ATOM 1535 C C . ASN A 1 186 ? 20.838 -5.560 -13.564 1.00 63.28 186 ASN A C 1
ATOM 1537 O O . ASN A 1 186 ? 21.807 -4.840 -13.803 1.00 63.28 186 ASN A O 1
ATOM 1541 N N . HIS A 1 187 ? 20.958 -6.896 -13.576 1.00 57.22 187 HIS A N 1
ATOM 1542 C CA . HIS A 1 187 ? 22.245 -7.560 -13.781 1.00 57.22 187 HIS A CA 1
ATOM 1543 C C . HIS A 1 187 ? 22.578 -7.743 -15.269 1.00 57.22 187 HIS A C 1
ATOM 1545 O O . HIS A 1 187 ? 21.844 -8.431 -15.981 1.00 57.22 187 HIS A O 1
ATOM 1551 N N . PRO A 1 188 ? 23.752 -7.275 -15.738 1.00 50.53 188 PRO A N 1
ATOM 1552 C CA . PRO A 1 188 ? 24.169 -7.384 -17.139 1.00 50.53 188 PRO A CA 1
ATOM 1553 C C . PRO A 1 188 ? 24.139 -8.805 -17.724 1.00 50.53 188 PRO A C 1
ATOM 1555 O O . PRO A 1 188 ? 23.860 -8.970 -18.908 1.00 50.53 188 PRO A O 1
ATOM 1558 N N . HIS A 1 189 ? 24.402 -9.838 -16.913 1.00 51.09 189 HIS A N 1
ATOM 1559 C CA . HIS A 1 189 ? 24.384 -11.236 -17.364 1.00 51.09 189 HIS A CA 1
ATOM 1560 C C . HIS A 1 189 ? 22.973 -11.763 -17.649 1.00 51.09 189 HIS A C 1
ATOM 1562 O O . HIS A 1 189 ? 22.807 -12.598 -18.527 1.00 51.09 189 HIS A O 1
ATOM 1568 N N . ALA A 1 190 ? 21.954 -11.247 -16.961 1.00 48.84 190 ALA A N 1
ATOM 1569 C CA . ALA A 1 190 ? 20.563 -11.642 -17.163 1.00 48.84 190 ALA A CA 1
ATOM 1570 C C . ALA A 1 190 ? 19.899 -10.927 -18.356 1.00 48.84 190 ALA A C 1
ATOM 1572 O O . ALA A 1 190 ? 18.876 -11.393 -18.854 1.00 48.84 190 ALA A O 1
ATOM 1573 N N . LEU A 1 191 ? 20.497 -9.821 -18.822 1.00 50.81 191 LEU A N 1
ATOM 1574 C CA . LEU A 1 191 ? 20.109 -9.081 -20.033 1.00 50.81 191 LEU A CA 1
ATOM 1575 C C . LEU A 1 191 ? 20.830 -9.603 -21.298 1.00 50.81 191 LEU A C 1
ATOM 1577 O O . LEU A 1 191 ? 20.513 -9.191 -22.410 1.00 50.81 191 LEU A O 1
ATOM 1581 N N . SER A 1 192 ? 21.834 -10.473 -21.129 1.00 49.59 192 SER A N 1
ATOM 1582 C CA . SER A 1 192 ? 22.741 -10.932 -22.191 1.00 49.59 192 SER A CA 1
ATOM 1583 C C . SER A 1 192 ? 22.177 -12.066 -23.050 1.00 49.59 192 SER A C 1
ATOM 1585 O O . SER A 1 192 ? 22.604 -12.202 -24.191 1.00 49.59 192 SER A O 1
ATOM 1587 N N . ASP A 1 193 ? 21.228 -12.860 -22.549 1.00 45.50 193 ASP A N 1
ATOM 1588 C CA . ASP A 1 193 ? 20.695 -14.015 -23.298 1.00 45.50 193 ASP A CA 1
ATOM 1589 C C . ASP A 1 193 ? 19.753 -13.618 -24.452 1.00 45.50 193 ASP A C 1
ATOM 1591 O O . ASP A 1 193 ? 19.324 -14.472 -25.223 1.00 45.50 193 ASP A O 1
ATOM 1595 N N . VAL A 1 194 ? 19.457 -12.321 -24.614 1.00 43.88 194 VAL A N 1
ATOM 1596 C CA . VAL A 1 194 ? 18.681 -11.781 -25.750 1.00 43.88 194 VAL A CA 1
ATOM 1597 C C . VAL A 1 194 ? 19.569 -11.012 -26.744 1.00 43.88 194 VAL A C 1
ATOM 1599 O O . VAL A 1 194 ? 19.083 -10.513 -27.756 1.00 43.88 194 VAL A O 1
ATOM 1602 N N . ALA A 1 195 ? 20.879 -10.931 -26.499 1.00 38.84 195 ALA A N 1
ATOM 1603 C CA . ALA A 1 195 ? 21.830 -10.293 -27.403 1.00 38.84 195 ALA A CA 1
ATOM 1604 C C . ALA A 1 195 ? 23.029 -11.220 -27.648 1.00 38.84 195 ALA A C 1
ATOM 1606 O O . ALA A 1 195 ? 24.095 -11.066 -27.049 1.00 38.84 195 ALA A O 1
ATOM 1607 N N . GLU A 1 196 ? 22.864 -12.181 -28.562 1.00 38.03 196 GLU A N 1
ATOM 1608 C CA . GLU A 1 196 ? 24.020 -12.594 -29.359 1.00 38.03 196 GLU A CA 1
ATOM 1609 C C . GLU A 1 196 ? 24.558 -11.337 -30.067 1.00 38.03 196 GLU A C 1
ATOM 1611 O O . GLU A 1 196 ? 23.780 -10.577 -30.637 1.00 38.03 196 GLU A O 1
ATOM 1616 N N . GLU A 1 197 ? 25.879 -11.136 -30.003 1.00 44.34 197 GLU A N 1
ATOM 1617 C CA . GLU A 1 197 ? 26.637 -9.907 -30.321 1.00 44.34 197 GLU A CA 1
ATOM 1618 C C . GLU A 1 197 ? 26.671 -8.917 -29.132 1.00 44.34 197 GLU A C 1
ATOM 1620 O O . GLU A 1 197 ? 25.708 -8.234 -28.816 1.00 44.34 197 GLU A O 1
ATOM 1625 N N . VAL A 1 198 ? 27.749 -8.750 -28.359 1.00 38.00 198 VAL A N 1
ATOM 1626 C CA . VAL A 1 198 ? 29.147 -8.537 -28.744 1.00 38.00 198 VAL A CA 1
ATOM 1627 C C . VAL A 1 198 ? 30.038 -8.963 -27.568 1.00 38.00 198 VAL A C 1
ATOM 1629 O O . VAL A 1 198 ? 30.044 -8.334 -26.508 1.00 38.00 198 VAL A O 1
ATOM 1632 N N . VAL A 1 199 ? 30.831 -10.016 -27.761 1.00 40.47 199 VAL A N 1
ATOM 1633 C CA . VAL A 1 199 ? 32.006 -10.290 -26.926 1.00 40.47 199 VAL A CA 1
ATOM 1634 C C . VAL A 1 199 ? 33.122 -9.389 -27.438 1.00 40.47 199 VAL A C 1
ATOM 1636 O O . VAL A 1 199 ? 33.775 -9.733 -28.415 1.00 40.47 199 VAL A O 1
ATOM 1639 N N . ASN A 1 200 ? 33.265 -8.205 -26.844 1.00 36.69 200 ASN A N 1
ATOM 1640 C CA . ASN A 1 200 ? 34.514 -7.445 -26.719 1.00 36.69 200 ASN A CA 1
ATOM 1641 C C . ASN A 1 200 ? 34.191 -6.077 -26.122 1.00 36.69 200 ASN A C 1
ATOM 1643 O O . ASN A 1 200 ? 33.720 -5.194 -26.827 1.00 36.69 200 ASN A O 1
ATOM 1647 N N . ASP A 1 201 ? 34.390 -5.963 -24.809 1.00 36.62 201 ASP A N 1
ATOM 1648 C CA . ASP A 1 201 ? 34.898 -4.780 -24.098 1.00 36.62 201 ASP A CA 1
ATOM 1649 C C . ASP A 1 201 ? 34.336 -4.763 -22.676 1.00 36.62 201 ASP A C 1
ATOM 1651 O O . ASP A 1 201 ? 33.253 -4.254 -22.395 1.00 36.62 201 ASP A O 1
ATOM 1655 N N . LEU A 1 202 ? 35.137 -5.277 -21.741 1.00 39.22 202 LEU A N 1
ATOM 1656 C CA . LEU A 1 202 ? 34.899 -5.268 -20.291 1.00 39.22 202 LEU A CA 1
ATOM 1657 C C . LEU A 1 202 ? 34.840 -3.848 -19.672 1.00 39.22 202 LEU A C 1
ATOM 1659 O O . LEU A 1 202 ? 34.818 -3.720 -18.453 1.00 39.22 202 LEU A O 1
ATOM 1663 N N . ASN A 1 203 ? 34.813 -2.789 -20.490 1.00 41.00 203 ASN A N 1
ATOM 1664 C CA . ASN A 1 203 ? 34.879 -1.386 -20.072 1.00 41.00 203 ASN A CA 1
ATOM 1665 C C . ASN A 1 203 ? 33.693 -0.519 -20.529 1.00 41.00 203 ASN A C 1
ATOM 1667 O O . ASN A 1 203 ? 33.688 0.679 -20.246 1.00 41.00 203 ASN A O 1
ATOM 1671 N N . GLN A 1 204 ? 32.680 -1.069 -21.203 1.00 44.09 204 GLN A N 1
ATOM 1672 C CA . GLN A 1 204 ? 31.476 -0.294 -21.515 1.00 44.09 204 GLN A CA 1
ATOM 1673 C C . GLN A 1 204 ? 30.509 -0.344 -20.330 1.00 44.09 204 GLN A C 1
ATOM 1675 O O . GLN A 1 204 ? 29.775 -1.313 -20.142 1.00 44.09 204 GLN A O 1
ATOM 1680 N N . LEU A 1 205 ? 30.526 0.715 -19.516 1.00 41.38 205 LEU A N 1
ATOM 1681 C CA . LEU A 1 205 ? 29.498 0.993 -18.516 1.00 41.38 205 LEU A CA 1
ATOM 1682 C C . LEU A 1 205 ? 28.144 1.096 -19.230 1.00 41.38 205 LEU A C 1
ATOM 1684 O O . LEU A 1 205 ? 27.817 2.125 -19.821 1.00 41.38 205 LEU A O 1
ATOM 1688 N N . ARG A 1 206 ? 27.364 0.012 -19.201 1.00 45.94 206 ARG A N 1
ATOM 1689 C CA . ARG A 1 206 ? 25.999 -0.001 -19.732 1.00 45.94 206 ARG A CA 1
ATOM 1690 C C . ARG A 1 206 ? 25.093 0.858 -18.833 1.00 45.94 206 ARG A C 1
ATOM 1692 O O . ARG A 1 206 ? 25.429 1.086 -17.668 1.00 45.94 206 ARG A O 1
ATOM 1699 N N . PRO A 1 207 ? 23.988 1.411 -19.362 1.00 45.28 207 PRO A N 1
ATOM 1700 C CA . PRO A 1 207 ? 22.981 2.061 -18.530 1.00 45.28 207 PRO A CA 1
ATOM 1701 C C . PRO A 1 207 ? 22.499 1.096 -17.442 1.00 45.28 207 PRO A C 1
ATOM 1703 O O . PRO A 1 207 ? 22.470 -0.112 -17.673 1.00 45.28 207 PRO A O 1
ATOM 1706 N N . ASP A 1 208 ? 22.094 1.631 -16.294 1.00 47.91 208 ASP A N 1
ATOM 1707 C CA . ASP A 1 208 ? 21.379 0.870 -15.271 1.00 47.91 208 ASP A CA 1
ATOM 1708 C C . ASP A 1 208 ? 19.987 0.599 -15.850 1.00 47.91 208 ASP A C 1
ATOM 1710 O O . ASP A 1 208 ? 19.072 1.418 -15.770 1.00 47.91 208 ASP A O 1
ATOM 1714 N N . GLN A 1 209 ? 19.890 -0.475 -16.629 1.00 50.94 209 GLN A N 1
ATOM 1715 C CA . GLN A 1 209 ? 18.661 -0.865 -17.292 1.00 50.94 209 GLN A CA 1
ATOM 1716 C C . GLN A 1 209 ? 17.854 -1.674 -16.285 1.00 50.94 209 GLN A C 1
ATOM 1718 O O . GLN A 1 209 ? 18.006 -2.891 -16.247 1.00 50.94 209 GLN A O 1
ATOM 1723 N N . ILE A 1 210 ? 16.995 -1.008 -15.509 1.00 56.69 210 ILE A N 1
ATOM 1724 C CA . ILE A 1 210 ? 15.857 -1.694 -14.889 1.00 56.69 210 ILE A CA 1
ATOM 1725 C C . ILE A 1 210 ? 14.978 -2.151 -16.047 1.00 56.69 210 ILE A C 1
ATOM 1727 O O . ILE A 1 210 ? 14.176 -1.380 -16.568 1.00 56.69 210 ILE A O 1
ATOM 1731 N N . CYS A 1 211 ? 15.190 -3.383 -16.496 1.00 61.09 211 CYS A N 1
ATOM 1732 C CA . CYS A 1 211 ? 14.353 -4.002 -17.508 1.00 61.09 211 CYS A CA 1
ATOM 1733 C C . CYS A 1 211 ? 13.217 -4.718 -16.797 1.00 61.09 211 CYS A C 1
ATOM 1735 O O . CYS A 1 211 ? 13.451 -5.506 -15.874 1.00 61.09 211 CYS A O 1
ATOM 1737 N N . ILE A 1 212 ? 11.993 -4.474 -17.252 1.00 62.56 212 ILE A N 1
ATOM 1738 C CA . ILE A 1 212 ? 10.846 -5.257 -16.814 1.00 62.56 212 ILE A CA 1
ATOM 1739 C C . ILE A 1 212 ? 10.686 -6.399 -17.806 1.00 62.56 212 ILE A C 1
ATOM 1741 O O . ILE A 1 212 ? 10.378 -6.180 -18.972 1.00 62.56 212 ILE A O 1
ATOM 1745 N N . TYR A 1 213 ? 10.893 -7.631 -17.363 1.00 65.00 213 TYR A N 1
ATOM 1746 C CA . TYR A 1 213 ? 10.653 -8.805 -18.196 1.00 65.00 213 TYR A CA 1
ATOM 1747 C C . TYR A 1 213 ? 9.304 -9.422 -17.885 1.00 65.00 213 TYR A C 1
ATOM 1749 O O . TYR A 1 213 ? 8.956 -9.580 -16.717 1.00 65.00 213 TYR A O 1
ATOM 1757 N N . ARG A 1 214 ? 8.591 -9.848 -18.928 1.00 65.19 214 ARG A N 1
ATOM 1758 C CA . ARG A 1 214 ? 7.532 -10.851 -18.803 1.00 65.19 214 ARG A CA 1
ATOM 1759 C C . ARG A 1 214 ? 8.147 -12.241 -18.851 1.00 65.19 214 ARG A C 1
ATOM 1761 O O . ARG A 1 214 ? 9.015 -12.505 -19.686 1.00 65.19 214 ARG A O 1
ATOM 1768 N N . SER A 1 215 ? 7.712 -13.105 -17.943 1.00 62.78 215 SER A N 1
ATOM 1769 C CA . SER A 1 215 ? 8.029 -14.532 -17.965 1.00 62.78 215 SER A CA 1
ATOM 1770 C C . SER A 1 215 ? 6.923 -15.288 -18.705 1.00 62.78 215 SER A C 1
ATOM 1772 O O . SER A 1 215 ? 5.749 -15.134 -18.360 1.00 62.78 215 SER A O 1
ATOM 1774 N N . ASP A 1 216 ? 7.307 -16.069 -19.718 1.00 61.59 216 ASP A N 1
ATOM 1775 C CA . ASP A 1 216 ? 6.396 -16.896 -20.517 1.00 61.59 216 ASP A CA 1
ATOM 1776 C C . ASP A 1 216 ? 6.517 -18.392 -20.149 1.00 61.59 216 ASP A C 1
ATOM 1778 O O . ASP A 1 216 ? 7.607 -18.894 -19.868 1.00 61.59 216 ASP A O 1
ATOM 1782 N N . ASP A 1 217 ? 5.388 -19.106 -20.220 1.00 49.06 217 ASP A N 1
ATOM 1783 C CA . ASP A 1 217 ? 5.139 -20.479 -19.726 1.00 49.06 217 ASP A CA 1
ATOM 1784 C C . ASP A 1 217 ? 5.727 -21.603 -20.620 1.00 49.06 217 ASP A C 1
ATOM 1786 O O . ASP A 1 217 ? 5.208 -22.717 -20.707 1.00 49.06 217 ASP A O 1
ATOM 1790 N N . THR A 1 218 ? 6.799 -21.331 -21.371 1.00 47.41 218 THR A N 1
ATOM 1791 C CA . THR A 1 218 ? 7.412 -22.347 -22.249 1.00 47.41 218 THR A CA 1
ATOM 1792 C C . THR A 1 218 ? 8.603 -23.032 -21.582 1.00 47.41 218 THR A C 1
ATOM 1794 O O . THR A 1 218 ? 9.343 -22.427 -20.817 1.00 47.41 218 THR A O 1
ATOM 1797 N N . LEU A 1 219 ? 8.835 -24.308 -21.920 1.00 44.75 219 LEU A N 1
ATOM 1798 C CA . LEU A 1 219 ? 9.967 -25.139 -21.458 1.00 44.75 219 LEU A CA 1
ATOM 1799 C C . LEU A 1 219 ? 11.362 -24.520 -21.714 1.00 44.75 219 LEU A C 1
ATOM 1801 O O . LEU A 1 219 ? 12.368 -25.029 -21.221 1.00 44.75 219 LEU A O 1
ATOM 1805 N N . SER A 1 220 ? 11.423 -23.435 -22.483 1.00 45.94 220 SER A N 1
ATOM 1806 C CA . SER A 1 220 ? 12.547 -22.516 -22.621 1.00 45.94 220 SER A CA 1
ATOM 1807 C C . SER A 1 220 ? 12.234 -21.212 -21.888 1.00 45.94 220 SER A C 1
ATOM 1809 O O . SER A 1 220 ? 11.189 -20.616 -22.135 1.00 45.94 220 SER A O 1
ATOM 1811 N N . ILE A 1 221 ? 13.152 -20.737 -21.041 1.00 48.72 221 ILE A N 1
ATOM 1812 C CA . ILE A 1 221 ? 13.055 -19.436 -20.363 1.00 48.72 221 ILE A CA 1
ATOM 1813 C C . ILE A 1 221 ? 13.111 -18.332 -21.431 1.00 48.72 221 ILE A C 1
ATOM 1815 O O . ILE A 1 221 ? 14.178 -17.818 -21.752 1.00 48.72 221 ILE A O 1
ATOM 1819 N N . GLN A 1 222 ? 11.969 -17.994 -22.025 1.00 52.22 222 GLN A N 1
ATOM 1820 C CA . GLN A 1 222 ? 11.842 -16.875 -22.945 1.00 52.22 222 GLN A CA 1
ATOM 1821 C C . GLN A 1 222 ? 11.408 -15.662 -22.121 1.00 52.22 222 GLN A C 1
ATOM 1823 O O . GLN A 1 222 ? 10.365 -15.671 -21.469 1.00 52.22 222 GLN A O 1
ATOM 1828 N N . ARG A 1 223 ? 12.274 -14.646 -22.069 1.00 55.56 223 ARG A N 1
ATOM 1829 C CA . ARG A 1 223 ? 12.026 -13.388 -21.360 1.00 55.56 223 ARG A CA 1
ATOM 1830 C C . ARG A 1 223 ? 11.742 -12.310 -22.392 1.00 55.56 223 ARG A C 1
ATOM 1832 O O . ARG A 1 223 ? 12.626 -11.961 -23.172 1.00 55.56 223 ARG A O 1
ATOM 1839 N N . THR A 1 224 ? 10.531 -11.769 -22.388 1.00 56.50 224 THR A N 1
ATOM 1840 C CA . THR A 1 224 ? 10.172 -10.653 -23.271 1.00 56.50 224 THR A CA 1
ATOM 1841 C C . THR A 1 224 ? 10.390 -9.342 -22.519 1.00 56.50 224 THR A C 1
ATOM 1843 O O . THR A 1 224 ? 9.757 -9.120 -21.487 1.00 56.50 224 THR A O 1
ATOM 1846 N N . MET A 1 225 ? 11.297 -8.485 -23.002 1.00 49.38 225 MET A N 1
ATOM 1847 C CA . MET A 1 225 ? 11.529 -7.153 -22.426 1.00 49.38 225 MET A CA 1
ATOM 1848 C C . MET A 1 225 ? 10.306 -6.262 -22.673 1.00 49.38 225 MET A C 1
ATOM 1850 O O . MET A 1 225 ? 9.873 -6.077 -23.810 1.00 49.38 225 MET A O 1
ATOM 1854 N N . VAL A 1 226 ? 9.760 -5.704 -21.600 1.00 54.09 226 VAL A N 1
ATOM 1855 C CA . VAL A 1 226 ? 8.624 -4.784 -21.578 1.00 54.09 226 VAL A CA 1
ATOM 1856 C C . VAL A 1 226 ? 9.157 -3.402 -21.215 1.00 54.09 226 VAL A C 1
ATOM 1858 O O . VAL A 1 226 ? 8.886 -2.887 -20.136 1.00 54.09 226 VAL A O 1
ATOM 1861 N N . TYR A 1 227 ? 9.898 -2.830 -22.167 1.00 46.81 227 TYR A N 1
ATOM 1862 C CA . TYR A 1 227 ? 10.540 -1.509 -22.109 1.00 46.81 227 TYR A CA 1
ATOM 1863 C C . TYR A 1 227 ? 11.685 -1.337 -21.101 1.00 46.81 227 TYR A C 1
ATOM 1865 O O . TYR A 1 227 ? 11.738 -2.046 -20.071 1.00 46.81 227 TYR A O 1
#

pLDDT: mean 82.83, std 18.42, range [36.62, 98.31]

Sequence (227 aa):
MAQLKRMEELERLLQEAEQRADDAERARQNERQRAEREQQRAEALEEQTRPTTLNEYIIACHTFVFSKFSIETDPKLTSKGSITNPRDKWCPRKLRPWPDFLDQQRITFGTLYDTFQTENRVFENRAFLAGLGNRISQRPIADEKMLEYFLHNSVEDPVRAIIQHLKGVEEVGRAFQIGDGIIFENHPHALSDVAEEVVNDLNQLRPDQICIYRSDDTLSIQRTMVY

Secondary structure (DSSP, 8-state):
-HHHHHHHHHHHHHHHHHHHHHHHHHHHHHHHHHHHHHHHHHHHHHHHHSPBPHHHHHHHIIIIIGGG--B---TTTS--SPPPP-TTS---S-----TTHHHHHHHHHHHHHHHS-TT---BPPHHHHHHHHHHHHTS-B-SHHHHHHHHIIIIIHHHHHHHHHHTT-HHHHHHHT-TT-EEEE--TTTSGGG-------TT-------EEEEE--SSS--EEE--

Organism: NCBI:txid1237068

Radius of gyration: 31.42 Å; chains: 1; bounding box: 80×42×99 Å